Protein AF-A0A183GJ80-F1 (afdb_monomer)

Secondary structure (DSSP, 8-state):
-----HHHHHHHHHHHTTSTT--HHHHHHHHHHHHHHHHHHHHHHHHHHHHHHHHHHHHHHH---HHHHHHHHHHHHHHHHHHHHHHHHHHHHHHHHHHHHHHHHHTTSS-HHHHHHHHT--SSS---HHHHHHHHHHHHHHHHHHHHHHHHHHHHHHHHHHHHHHHHHS----HHHHHHHHHHHHHHHHHHHHHHHTTS-----

Mean predicted aligned error: 13.3 Å

Radius of gyration: 34.95 Å; Cα contacts (8 Å, |Δi|>4): 104; chains: 1; bounding box: 87×42×111 Å

Organism: Heligmosomoides polygyrus (NCBI:txid6339)

Foldseek 3Di:
DDDDPPVVVVVVVVVCLVPPPDDPVVLLVVLVVLVVVLVVLLVLLVVLVVLLVVLVVCCVPPVDFLVVLLVSLVVSLVSLVVSLVSLVVSLVSNVVSLVSVVVCCVVVNDPPVVSVCVQCDDDPPRDRNVVSSVSSVVSSVVSVVSNVVSVVSNVVSVVSVVVVVVVVVPPPPPVVVVVVVVVVVVVVVVVVVVVVVVPPDPDDD

Structure (mmCIF, N/CA/C/O backbone):
data_AF-A0A183GJ80-F1
#
_entry.id   AF-A0A183GJ80-F1
#
loop_
_atom_site.group_PDB
_atom_site.id
_atom_site.type_symbol
_atom_site.label_atom_id
_atom_site.label_alt_id
_atom_site.label_comp_id
_atom_site.label_asym_id
_atom_site.label_entity_id
_atom_site.label_seq_id
_atom_site.pdbx_PDB_ins_code
_atom_site.Cartn_x
_atom_site.Cartn_y
_atom_site.Cartn_z
_atom_site.occupancy
_atom_site.B_iso_or_equiv
_atom_site.auth_seq_id
_atom_site.auth_comp_id
_atom_site.auth_asym_id
_atom_site.auth_atom_id
_atom_site.pdbx_PDB_model_num
ATOM 1 N N . MET A 1 1 ? -0.979 -31.853 8.695 1.00 37.75 1 MET A N 1
ATOM 2 C CA . MET A 1 1 ? -1.780 -30.798 9.351 1.00 37.75 1 MET A CA 1
ATOM 3 C C . MET A 1 1 ? -2.038 -29.724 8.309 1.00 37.75 1 MET A C 1
ATOM 5 O O . MET A 1 1 ? -1.076 -29.131 7.843 1.00 37.75 1 MET A O 1
ATOM 9 N N . ALA A 1 2 ? -3.279 -29.565 7.848 1.00 46.19 2 ALA A N 1
ATOM 10 C CA . ALA A 1 2 ? -3.615 -28.548 6.853 1.00 46.19 2 ALA A CA 1
ATOM 11 C C . ALA A 1 2 ? -3.530 -27.164 7.512 1.00 46.19 2 ALA A C 1
ATOM 13 O O . ALA A 1 2 ? -4.156 -26.949 8.549 1.00 46.19 2 ALA A O 1
ATOM 14 N N . GLN A 1 3 ? -2.727 -26.258 6.947 1.00 50.88 3 GLN A N 1
ATOM 15 C CA . GLN A 1 3 ? -2.740 -24.845 7.323 1.00 50.88 3 GLN A CA 1
ATOM 16 C C . GLN A 1 3 ? -4.174 -24.345 7.171 1.00 50.88 3 GLN A C 1
ATOM 18 O O . GLN A 1 3 ? -4.726 -24.359 6.070 1.00 50.88 3 GLN A O 1
ATOM 23 N N . VAL A 1 4 ? -4.800 -23.962 8.282 1.00 58.12 4 VAL A N 1
ATOM 24 C CA . VAL A 1 4 ? -6.113 -23.330 8.226 1.00 58.12 4 VAL A CA 1
ATOM 25 C C . VAL A 1 4 ? -5.953 -22.054 7.407 1.00 58.12 4 VAL A C 1
ATOM 27 O O . VAL A 1 4 ? -5.036 -21.271 7.651 1.00 58.12 4 VAL A O 1
ATOM 30 N N . ASN A 1 5 ? -6.794 -21.889 6.387 1.00 79.88 5 ASN A N 1
ATOM 31 C CA . ASN A 1 5 ? -6.703 -20.763 5.472 1.00 79.88 5 ASN A CA 1
ATOM 32 C C . ASN A 1 5 ? -6.916 -19.458 6.257 1.00 79.88 5 ASN A C 1
ATOM 34 O O . ASN A 1 5 ? -8.025 -19.178 6.715 1.00 79.88 5 ASN A O 1
ATOM 38 N N . GLN A 1 6 ? -5.851 -18.671 6.412 1.00 76.44 6 GLN A N 1
ATOM 39 C CA . GLN A 1 6 ? -5.856 -17.422 7.173 1.00 76.44 6 GLN A CA 1
ATOM 40 C C . GLN A 1 6 ? -6.919 -16.442 6.653 1.00 76.44 6 GLN A C 1
ATOM 42 O O . GLN A 1 6 ? -7.579 -15.784 7.449 1.00 76.44 6 GLN A O 1
ATOM 47 N N . TYR A 1 7 ? -7.171 -16.418 5.339 1.00 77.25 7 TYR A N 1
ATOM 48 C CA . TYR A 1 7 ? -8.229 -15.597 4.741 1.00 77.25 7 TYR A CA 1
ATOM 49 C C . TYR A 1 7 ? -9.632 -16.054 5.144 1.00 77.25 7 TYR A C 1
ATOM 51 O O . TYR A 1 7 ? -10.530 -15.236 5.313 1.00 77.25 7 TYR A O 1
ATOM 59 N N . GLN A 1 8 ? -9.832 -17.362 5.316 1.00 82.06 8 GLN A N 1
ATOM 60 C CA . GLN A 1 8 ? -11.117 -17.912 5.734 1.00 82.06 8 GLN A CA 1
ATOM 61 C C . GLN A 1 8 ? -11.410 -17.582 7.200 1.00 82.06 8 GLN A C 1
ATOM 63 O O . GLN A 1 8 ? -12.533 -17.201 7.521 1.00 82.06 8 GLN A O 1
ATOM 68 N N . GLN A 1 9 ? -10.405 -17.693 8.074 1.00 81.19 9 GLN A N 1
ATOM 69 C CA . GLN A 1 9 ? -10.525 -17.273 9.473 1.00 81.19 9 GLN A CA 1
ATOM 70 C C . GLN A 1 9 ? -10.799 -15.774 9.577 1.00 81.19 9 GLN A C 1
ATOM 72 O O . GLN A 1 9 ? -11.687 -15.359 10.318 1.00 81.19 9 GLN A O 1
ATOM 77 N N . ASP A 1 10 ? -10.077 -14.977 8.790 1.00 77.44 10 ASP A N 1
ATOM 78 C CA . ASP A 1 10 ? -10.239 -13.530 8.779 1.00 77.44 10 ASP A CA 1
ATOM 79 C C . ASP A 1 10 ? -11.636 -13.109 8.308 1.00 77.44 10 ASP A C 1
ATOM 81 O O . ASP A 1 10 ? -12.317 -12.316 8.957 1.00 77.44 10 ASP A O 1
ATOM 85 N N . PHE A 1 11 ? -12.120 -13.718 7.224 1.00 81.38 11 PHE A N 1
ATOM 86 C CA . PHE A 1 11 ? -13.470 -13.484 6.725 1.00 81.38 11 PHE A CA 1
ATOM 87 C C . PHE A 1 11 ? -14.542 -13.882 7.745 1.00 81.38 11 PHE A C 1
ATOM 89 O O . PHE A 1 11 ? -15.497 -13.137 7.953 1.00 81.38 11 PHE A O 1
ATOM 96 N N . GLN A 1 12 ? -14.387 -15.034 8.404 1.00 81.56 12 GLN A N 1
ATOM 97 C CA . GLN A 1 12 ? -15.312 -15.471 9.452 1.00 81.56 12 GLN A CA 1
ATOM 98 C C . GLN A 1 12 ? -15.342 -14.479 10.616 1.00 81.56 12 GLN A C 1
ATOM 100 O O . GLN A 1 12 ? -16.425 -14.114 11.068 1.00 81.56 12 GLN A O 1
ATOM 105 N N . PHE A 1 13 ? -14.181 -13.989 11.054 1.00 79.31 13 PHE A N 1
ATOM 106 C CA . PHE A 1 13 ? -14.111 -12.971 12.095 1.00 79.31 13 PHE A CA 1
ATOM 107 C C . PHE A 1 13 ? -14.839 -11.687 11.676 1.00 79.31 13 PHE A C 1
ATOM 109 O O . PHE A 1 13 ? -15.741 -11.236 12.386 1.00 79.31 13 PHE A O 1
ATOM 116 N N . LEU A 1 14 ? -14.537 -11.150 10.488 1.00 78.44 14 LEU A N 1
ATOM 117 C CA . LEU A 1 14 ? -15.206 -9.962 9.947 1.00 78.44 14 LEU A CA 1
ATOM 118 C C . LEU A 1 14 ? -16.725 -10.152 9.838 1.00 78.44 14 LEU A C 1
ATOM 120 O O . LEU A 1 14 ? -17.492 -9.260 10.201 1.00 78.44 14 LEU A O 1
ATOM 124 N N . ALA A 1 15 ? -17.174 -11.330 9.401 1.00 79.94 15 ALA A N 1
ATOM 125 C CA . ALA A 1 15 ? -18.589 -11.663 9.307 1.00 79.94 15 ALA 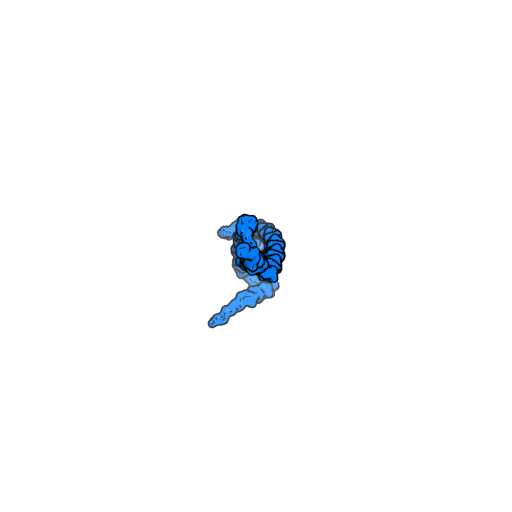A CA 1
ATOM 126 C C . ALA A 1 15 ? -19.270 -11.688 10.680 1.00 79.94 15 ALA A C 1
ATOM 128 O O . ALA A 1 15 ? -20.445 -11.351 10.771 1.00 79.94 15 ALA A O 1
ATOM 129 N N . THR A 1 16 ? -18.557 -12.019 11.759 1.00 79.88 16 THR A N 1
ATOM 130 C CA . THR A 1 16 ? -19.109 -12.009 13.125 1.00 79.88 16 THR A CA 1
ATOM 131 C C . THR A 1 16 ? -19.133 -10.629 13.784 1.00 79.88 16 THR A C 1
ATOM 133 O O . THR A 1 16 ? -19.732 -10.495 14.847 1.00 79.88 16 THR A O 1
ATOM 136 N N . LEU A 1 17 ? -18.584 -9.579 13.151 1.00 72.94 17 LEU A N 1
ATOM 137 C CA . LEU A 1 17 ? -18.507 -8.224 13.727 1.00 72.94 17 LEU A CA 1
ATOM 138 C C . LEU A 1 17 ? -19.862 -7.533 13.973 1.00 72.94 17 LEU A C 1
ATOM 140 O O . LEU A 1 17 ? -19.917 -6.510 14.655 1.00 72.94 17 LEU A O 1
ATOM 144 N N . HIS A 1 18 ? -20.961 -8.078 13.454 1.00 68.75 18 HIS A N 1
ATOM 145 C CA . HIS A 1 18 ? -22.315 -7.599 13.749 1.00 68.75 18 HIS A CA 1
ATOM 146 C C . HIS A 1 18 ? -22.974 -8.344 14.925 1.00 68.75 18 HIS A C 1
ATOM 148 O O . HIS A 1 18 ? -24.021 -7.919 15.418 1.00 68.75 18 HIS A O 1
ATOM 154 N N . ALA A 1 19 ? -22.398 -9.464 15.370 1.00 68.69 19 ALA A N 1
ATOM 155 C CA . ALA A 1 19 ? -22.987 -10.308 16.397 1.00 68.69 19 ALA A CA 1
ATOM 156 C C . ALA A 1 19 ? -22.830 -9.688 17.795 1.00 68.69 19 ALA A C 1
ATOM 158 O O . ALA A 1 19 ? -21.838 -9.038 18.126 1.00 68.69 19 ALA A O 1
ATOM 159 N N . TYR A 1 20 ? -23.803 -9.939 18.674 1.00 62.22 20 TYR A N 1
ATOM 160 C CA . TYR A 1 20 ?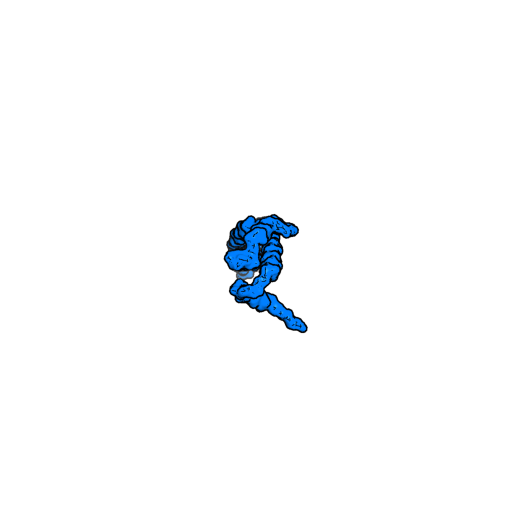 -23.768 -9.468 20.065 1.00 62.22 20 TYR A CA 1
ATOM 161 C C . TYR A 1 20 ? -22.626 -10.089 20.903 1.00 62.22 20 TYR A C 1
ATOM 163 O O . TYR A 1 20 ? -22.386 -9.633 22.017 1.00 62.22 20 TYR A O 1
ATOM 171 N N . SER A 1 21 ? -21.924 -11.097 20.373 1.00 67.12 21 SER A N 1
ATOM 172 C CA . SER A 1 21 ? -20.940 -11.937 21.066 1.00 67.12 21 SER A CA 1
ATOM 173 C C . SER A 1 21 ? -19.474 -11.513 20.914 1.00 67.12 21 SER A C 1
ATOM 175 O O . SER A 1 21 ? -18.603 -12.226 21.401 1.00 67.12 21 SER A O 1
ATOM 177 N N . ILE A 1 22 ? -19.169 -10.410 20.223 1.00 74.44 22 ILE A N 1
ATOM 178 C CA . ILE A 1 22 ? -17.771 -10.002 19.993 1.00 74.44 22 ILE A CA 1
ATOM 179 C C . ILE A 1 22 ? -17.123 -9.590 21.311 1.00 74.44 22 ILE A C 1
ATOM 181 O O . ILE A 1 22 ? -17.643 -8.733 22.029 1.00 74.44 22 ILE A O 1
ATOM 185 N N . SER A 1 23 ? -15.960 -10.170 21.590 1.00 81.75 23 SER A N 1
ATOM 186 C CA . SER A 1 23 ? -15.132 -9.804 22.732 1.00 81.75 23 SER A CA 1
ATOM 187 C C . SER A 1 23 ? -14.380 -8.497 22.468 1.00 81.75 23 SER A C 1
ATOM 189 O O . SER A 1 23 ? -13.700 -8.356 21.449 1.00 81.75 23 SER A O 1
ATOM 191 N N . GLU A 1 24 ? -14.450 -7.557 23.417 1.00 82.38 24 GLU A N 1
ATOM 192 C CA . GLU A 1 24 ? -13.634 -6.333 23.423 1.00 82.38 24 GLU A CA 1
ATOM 193 C C . GLU A 1 24 ? -12.147 -6.666 23.253 1.00 82.38 24 GLU A C 1
ATOM 195 O O . GLU A 1 24 ? -11.476 -6.082 22.407 1.00 82.38 24 GLU A O 1
ATOM 200 N N . LEU A 1 25 ? -11.654 -7.665 23.991 1.00 82.69 25 LEU A N 1
ATOM 201 C CA . LEU A 1 25 ? -10.249 -8.069 23.982 1.00 82.69 25 LEU A CA 1
ATOM 202 C C . LEU A 1 25 ? -9.795 -8.578 22.604 1.00 82.69 25 LEU A C 1
ATOM 204 O O . LEU A 1 25 ? -8.687 -8.278 22.160 1.00 82.69 25 LEU A O 1
ATOM 208 N N . GLU A 1 26 ? -10.640 -9.354 21.922 1.00 83.19 26 GLU A N 1
ATOM 209 C CA . GLU A 1 26 ? -10.323 -9.891 20.593 1.00 83.19 26 GLU A CA 1
ATOM 210 C C . GLU A 1 26 ? -10.278 -8.777 19.550 1.00 83.19 26 GLU A C 1
ATOM 212 O O . GLU A 1 26 ? -9.327 -8.700 18.774 1.00 83.19 26 GLU A O 1
ATOM 217 N N . LEU A 1 27 ? -11.248 -7.859 19.593 1.00 84.38 27 LEU A N 1
ATOM 218 C CA . LEU A 1 27 ? -11.252 -6.675 18.738 1.00 84.38 27 LEU A CA 1
ATOM 219 C C . LEU A 1 27 ? -10.037 -5.776 19.012 1.00 84.38 27 LEU A C 1
ATOM 221 O O . LEU A 1 27 ? -9.451 -5.210 18.087 1.00 84.38 27 LEU A O 1
ATOM 225 N N . GLU A 1 28 ? -9.636 -5.631 20.276 1.00 84.62 28 GLU A N 1
ATOM 226 C CA . GLU A 1 28 ? -8.458 -4.851 20.650 1.00 84.62 28 GLU A CA 1
ATOM 227 C C . GLU A 1 28 ? -7.162 -5.436 20.104 1.00 84.62 28 GLU A C 1
ATOM 229 O O . GLU A 1 28 ? -6.355 -4.705 19.514 1.00 84.62 28 GLU A O 1
ATOM 234 N N . ARG A 1 29 ? -6.990 -6.750 20.252 1.00 85.31 29 ARG A N 1
ATOM 235 C CA . ARG A 1 29 ? -5.848 -7.490 19.719 1.00 85.31 29 ARG A CA 1
ATOM 236 C C . ARG A 1 29 ? -5.748 -7.350 18.202 1.00 85.31 29 ARG A C 1
ATOM 238 O O . ARG A 1 29 ? -4.687 -6.990 17.699 1.00 85.31 29 ARG A O 1
ATOM 245 N N . ASP A 1 30 ? -6.843 -7.569 17.482 1.00 85.81 30 ASP A N 1
ATOM 246 C CA . ASP A 1 30 ? -6.854 -7.546 16.016 1.00 85.81 30 ASP A CA 1
ATOM 247 C C . ASP A 1 30 ? -6.585 -6.153 15.446 1.00 85.81 30 ASP A C 1
ATOM 249 O O . ASP A 1 30 ? -5.813 -5.986 14.501 1.00 85.81 30 ASP A O 1
ATOM 253 N N . MET A 1 31 ? -7.160 -5.121 16.055 1.00 86.56 31 MET A N 1
ATOM 254 C CA . MET A 1 31 ? -6.827 -3.735 15.727 1.00 86.56 31 MET A CA 1
ATOM 255 C C . MET A 1 31 ? -5.358 -3.406 16.004 1.00 86.56 31 MET A C 1
ATOM 257 O O . MET A 1 31 ? -4.753 -2.684 15.220 1.00 86.56 31 MET A O 1
ATOM 261 N N . THR A 1 32 ? -4.778 -3.914 17.096 1.00 85.38 32 THR A N 1
ATOM 262 C CA . THR A 1 32 ? -3.357 -3.691 17.419 1.00 85.38 32 THR A CA 1
ATOM 263 C C . THR A 1 32 ? -2.463 -4.361 16.381 1.00 85.38 32 THR A C 1
ATOM 265 O O . THR A 1 32 ? -1.570 -3.721 15.838 1.00 85.38 32 THR A O 1
ATOM 268 N N . SER A 1 33 ? -2.774 -5.605 16.011 1.00 88.19 33 SER A N 1
ATOM 269 C CA . SER A 1 33 ? -2.083 -6.309 14.929 1.00 88.19 33 SER A CA 1
ATOM 270 C C . SER A 1 33 ? -2.212 -5.573 13.588 1.00 88.19 33 SER A C 1
ATOM 272 O O . SER A 1 33 ? -1.221 -5.413 12.878 1.00 88.19 33 SER A O 1
ATOM 274 N N . THR A 1 34 ? -3.399 -5.038 13.282 1.00 89.38 34 THR A N 1
ATOM 275 C CA . THR A 1 34 ? -3.643 -4.221 12.079 1.00 89.38 34 THR A CA 1
ATOM 276 C C . THR A 1 34 ? -2.781 -2.953 12.082 1.00 89.38 34 THR A C 1
ATOM 278 O O . THR A 1 34 ? -2.217 -2.587 11.051 1.00 89.38 34 THR A O 1
ATOM 281 N N . LEU A 1 35 ? -2.641 -2.285 13.233 1.00 87.44 35 LEU A N 1
ATOM 282 C CA . LEU A 1 35 ? -1.787 -1.103 13.390 1.00 87.44 35 LEU A CA 1
ATOM 283 C C . LEU A 1 35 ? -0.306 -1.433 13.186 1.00 87.44 35 LEU A C 1
ATOM 285 O O . LEU A 1 35 ? 0.381 -0.735 12.445 1.00 87.44 35 LEU A O 1
ATOM 289 N N . GLU A 1 36 ? 0.188 -2.502 13.806 1.00 87.44 36 GLU A N 1
ATOM 290 C CA . GLU A 1 36 ? 1.574 -2.950 13.641 1.00 87.44 36 GLU A CA 1
ATOM 291 C C . GLU A 1 36 ? 1.880 -3.301 12.183 1.00 87.44 36 GLU A C 1
ATOM 293 O O . GLU A 1 36 ? 2.911 -2.905 11.640 1.00 87.44 36 GLU A O 1
ATOM 298 N N . GLU A 1 37 ? 0.964 -4.004 11.516 1.00 91.62 37 GLU A N 1
ATOM 299 C CA . GLU A 1 37 ? 1.112 -4.334 10.104 1.00 91.62 37 GLU A CA 1
ATOM 300 C C . GLU A 1 37 ? 1.077 -3.087 9.216 1.00 91.62 37 GLU A C 1
ATOM 302 O O . GLU A 1 37 ? 1.885 -2.967 8.295 1.00 91.62 37 GLU A O 1
ATOM 307 N N . THR A 1 38 ? 0.223 -2.116 9.543 1.00 91.44 38 THR A N 1
ATOM 308 C CA . THR A 1 38 ? 0.181 -0.815 8.863 1.00 91.44 38 THR A CA 1
ATOM 309 C C . THR A 1 38 ? 1.525 -0.101 8.955 1.00 91.44 38 THR A C 1
ATOM 311 O O . THR A 1 38 ? 2.035 0.370 7.941 1.00 91.44 38 THR A O 1
ATOM 314 N N . LEU A 1 39 ? 2.129 -0.049 10.147 1.00 89.38 39 LEU A N 1
ATOM 315 C CA . LEU A 1 39 ? 3.439 0.576 10.347 1.00 89.38 39 LEU A CA 1
ATOM 316 C C . LEU A 1 39 ? 4.528 -0.121 9.520 1.00 89.38 39 LEU A C 1
ATOM 318 O O . LEU A 1 39 ? 5.327 0.559 8.880 1.00 89.38 39 LEU A O 1
ATOM 322 N N . ARG A 1 40 ? 4.509 -1.460 9.437 1.00 92.12 40 ARG A N 1
ATOM 323 C CA . ARG A 1 40 ? 5.438 -2.209 8.572 1.00 92.12 40 ARG A CA 1
ATOM 324 C C . ARG A 1 40 ? 5.288 -1.830 7.100 1.00 92.12 40 ARG A C 1
ATOM 326 O O . ARG A 1 40 ? 6.287 -1.560 6.441 1.00 92.12 40 ARG A O 1
ATOM 333 N N . TYR A 1 41 ? 4.062 -1.775 6.579 1.00 94.62 41 TYR A N 1
ATOM 334 C CA . TYR A 1 41 ? 3.837 -1.385 5.183 1.00 94.62 41 TYR A CA 1
ATOM 335 C C . TYR A 1 41 ? 4.135 0.095 4.918 1.00 94.62 41 TYR A C 1
ATOM 337 O O . TYR A 1 41 ? 4.562 0.444 3.818 1.00 94.62 41 TYR A O 1
ATOM 345 N N . MET A 1 42 ? 3.982 0.967 5.918 1.00 92.75 42 MET A N 1
ATOM 346 C CA . MET A 1 42 ? 4.458 2.345 5.821 1.00 92.75 42 MET A CA 1
ATOM 347 C C . MET A 1 42 ? 5.979 2.405 5.667 1.00 92.75 42 MET A C 1
ATOM 349 O O . MET A 1 42 ? 6.466 3.192 4.860 1.00 92.75 42 MET A O 1
ATOM 353 N N . ASP A 1 43 ? 6.728 1.589 6.408 1.00 92.75 43 ASP A N 1
ATOM 354 C CA . ASP A 1 43 ? 8.187 1.544 6.284 1.00 92.75 43 ASP A CA 1
ATOM 355 C C . ASP A 1 43 ? 8.628 0.952 4.941 1.00 92.75 43 ASP A C 1
ATOM 357 O O . ASP A 1 43 ? 9.477 1.547 4.282 1.00 92.75 43 ASP A O 1
ATOM 361 N N . ILE A 1 44 ? 7.974 -0.117 4.465 1.00 94.50 44 ILE A N 1
ATOM 362 C CA . ILE A 1 44 ? 8.183 -0.648 3.104 1.00 94.50 44 ILE A CA 1
ATOM 363 C C . ILE A 1 44 ? 7.965 0.452 2.061 1.00 94.50 44 ILE A C 1
ATOM 365 O O . ILE A 1 44 ? 8.776 0.620 1.155 1.00 94.50 44 ILE A O 1
ATOM 369 N N . SER A 1 45 ? 6.897 1.238 2.203 1.00 94.00 45 SER A N 1
ATOM 370 C CA . SER A 1 45 ? 6.599 2.322 1.271 1.00 94.00 45 SER A CA 1
ATOM 371 C C . SER A 1 45 ? 7.659 3.430 1.279 1.00 94.00 45 SER A C 1
ATOM 373 O O . SER A 1 45 ? 7.968 3.971 0.221 1.00 94.00 45 SER A O 1
ATOM 375 N N . LYS A 1 46 ? 8.250 3.757 2.437 1.00 92.88 46 LYS A N 1
ATOM 376 C CA . LYS A 1 46 ? 9.374 4.709 2.514 1.00 92.88 46 LYS A CA 1
ATOM 377 C C . LYS A 1 46 ? 10.633 4.151 1.857 1.00 92.88 46 LYS A C 1
ATOM 379 O O . LYS A 1 46 ? 11.316 4.887 1.157 1.00 92.88 46 LYS A O 1
ATOM 384 N N . THR A 1 47 ? 10.947 2.875 2.080 1.00 94.50 47 THR A N 1
ATOM 385 C CA . THR A 1 47 ? 12.088 2.221 1.423 1.00 94.50 47 THR A CA 1
ATOM 386 C C . THR A 1 47 ? 11.904 2.206 -0.089 1.00 94.50 47 THR A C 1
ATOM 388 O O . THR A 1 47 ? 12.826 2.561 -0.809 1.00 94.50 47 THR A O 1
ATOM 391 N N . LEU A 1 48 ? 10.698 1.903 -0.566 1.00 94.06 48 LEU A N 1
ATOM 392 C CA . LEU A 1 48 ? 10.374 1.935 -1.988 1.00 94.06 48 LEU A CA 1
ATOM 393 C C . LEU A 1 48 ? 10.569 3.329 -2.608 1.00 94.06 48 LEU A C 1
ATOM 395 O O . LEU A 1 48 ? 11.037 3.426 -3.734 1.00 94.06 48 LEU A O 1
ATOM 399 N N . ASP A 1 49 ? 10.224 4.399 -1.889 1.00 91.88 49 ASP A N 1
ATOM 400 C CA . ASP A 1 49 ? 10.441 5.787 -2.332 1.00 91.88 49 ASP A CA 1
ATOM 401 C C . ASP A 1 49 ? 11.938 6.096 -2.527 1.00 91.88 49 ASP A C 1
ATOM 403 O O . ASP A 1 49 ? 12.343 6.715 -3.513 1.00 91.88 49 ASP A O 1
ATOM 407 N N . LEU A 1 50 ? 12.776 5.604 -1.608 1.00 92.12 50 LEU A N 1
ATOM 408 C CA . LEU A 1 50 ? 14.234 5.719 -1.697 1.00 92.12 50 LEU A CA 1
ATOM 409 C C . LEU A 1 50 ? 14.797 4.891 -2.855 1.00 92.12 50 LEU A C 1
ATOM 411 O O . LEU A 1 50 ? 15.605 5.407 -3.627 1.00 92.12 50 LEU A O 1
ATOM 415 N N . ASP A 1 51 ? 14.351 3.641 -2.991 1.00 91.50 51 ASP A N 1
ATOM 416 C CA . ASP A 1 51 ? 14.765 2.743 -4.071 1.00 91.50 51 ASP A CA 1
ATOM 417 C C . ASP A 1 51 ? 14.378 3.324 -5.437 1.00 91.50 51 ASP A C 1
ATOM 419 O O . ASP A 1 51 ? 15.195 3.324 -6.354 1.00 91.50 51 ASP A O 1
ATOM 423 N N . TRP A 1 52 ? 13.170 3.886 -5.556 1.00 92.75 52 TRP A N 1
ATOM 424 C CA . TRP A 1 52 ? 12.703 4.554 -6.770 1.00 92.75 52 TRP A CA 1
ATOM 425 C C . TRP A 1 52 ? 13.547 5.778 -7.116 1.00 92.75 52 TRP A C 1
ATOM 427 O O . TRP A 1 52 ? 14.010 5.917 -8.244 1.00 92.75 52 TRP A O 1
ATOM 437 N N . THR A 1 53 ? 13.812 6.641 -6.134 1.00 88.62 53 THR A N 1
ATOM 438 C CA . THR A 1 53 ? 14.648 7.830 -6.342 1.00 88.62 53 THR A CA 1
ATOM 439 C C . THR A 1 53 ? 16.059 7.442 -6.788 1.00 88.62 53 THR A C 1
ATOM 441 O O . THR A 1 53 ? 16.634 8.068 -7.679 1.00 88.62 53 THR A O 1
ATOM 444 N N . HIS A 1 54 ? 16.626 6.398 -6.181 1.00 87.06 54 HIS A N 1
ATOM 445 C CA . HIS A 1 54 ? 17.933 5.880 -6.561 1.00 87.06 54 HIS A CA 1
ATOM 446 C C . HIS A 1 54 ? 17.927 5.292 -7.979 1.00 87.06 54 HIS A C 1
ATOM 448 O O . HIS A 1 54 ? 18.852 5.552 -8.748 1.00 87.06 54 HIS A O 1
ATOM 454 N N . ASP A 1 55 ? 16.895 4.527 -8.339 1.00 83.81 55 ASP A N 1
ATOM 455 C CA . ASP A 1 55 ? 16.732 3.960 -9.680 1.00 83.81 55 ASP A CA 1
ATOM 456 C C . ASP A 1 55 ? 16.628 5.060 -10.742 1.00 83.81 55 ASP A C 1
ATOM 458 O O . ASP A 1 55 ? 17.368 5.043 -11.724 1.00 83.81 55 ASP A O 1
ATOM 462 N N . LEU A 1 56 ? 15.817 6.092 -10.499 1.00 82.44 56 LEU A N 1
ATOM 463 C CA . LEU A 1 56 ? 15.682 7.237 -11.400 1.00 82.44 56 LEU A CA 1
ATOM 464 C C . LEU A 1 56 ? 17.019 7.974 -11.603 1.00 82.44 56 LEU A C 1
ATOM 466 O O . LEU A 1 56 ? 17.387 8.332 -12.723 1.00 82.44 56 LEU A O 1
ATOM 470 N N . LEU A 1 57 ? 17.794 8.169 -10.531 1.00 77.50 57 LEU A N 1
ATOM 471 C CA . LEU A 1 57 ? 19.127 8.773 -10.616 1.00 77.50 57 LEU A CA 1
ATOM 472 C C . LEU A 1 57 ? 20.112 7.886 -11.395 1.00 77.50 57 LEU A C 1
ATOM 474 O O . LEU A 1 57 ? 20.841 8.380 -12.258 1.00 77.50 57 LEU A O 1
ATOM 478 N N . SER A 1 58 ? 20.129 6.581 -11.113 1.00 75.06 58 SER A N 1
ATOM 479 C CA . SER A 1 58 ? 21.030 5.623 -11.759 1.00 75.06 58 SER A CA 1
ATOM 480 C C . SER A 1 58 ? 20.721 5.459 -13.246 1.00 75.06 58 SER A C 1
ATOM 482 O O . SER A 1 58 ? 21.635 5.476 -14.067 1.00 75.06 58 SER A O 1
ATOM 484 N N . THR A 1 59 ? 19.446 5.331 -13.608 1.00 74.00 59 THR A N 1
ATOM 485 C CA . THR A 1 59 ? 18.985 5.173 -14.998 1.00 74.00 59 THR A CA 1
ATOM 486 C C . THR A 1 59 ? 19.336 6.403 -15.835 1.00 74.00 59 THR A C 1
ATOM 488 O O . THR A 1 59 ? 19.885 6.262 -16.929 1.00 74.00 59 THR A O 1
ATOM 491 N N . THR A 1 60 ? 19.142 7.602 -15.274 1.00 67.44 60 THR A N 1
ATOM 492 C CA . THR A 1 60 ? 19.510 8.877 -15.910 1.00 67.44 60 THR A CA 1
ATOM 493 C C . THR A 1 60 ? 21.020 8.998 -16.156 1.00 67.44 60 THR A C 1
ATOM 495 O O . THR A 1 60 ? 21.435 9.602 -17.144 1.00 67.44 60 THR A O 1
ATOM 498 N N . CYS A 1 61 ? 21.860 8.426 -15.285 1.00 61.47 61 CYS A N 1
ATOM 499 C CA . CYS A 1 61 ? 23.318 8.567 -15.375 1.00 61.47 61 CYS A CA 1
ATOM 500 C C . CYS A 1 61 ? 24.020 7.433 -16.141 1.00 61.47 61 CYS A C 1
ATOM 502 O O . CYS A 1 61 ? 25.083 7.666 -16.715 1.00 61.47 61 CYS A O 1
ATOM 504 N N . ALA A 1 62 ? 23.475 6.213 -16.127 1.00 67.38 62 ALA A N 1
ATOM 505 C CA . ALA A 1 62 ? 24.173 5.014 -16.601 1.00 67.38 62 ALA A CA 1
ATOM 506 C C . ALA A 1 62 ? 23.756 4.539 -18.003 1.00 67.38 62 ALA A C 1
ATOM 508 O O . ALA A 1 62 ? 24.462 3.714 -18.576 1.00 67.38 62 ALA A O 1
ATOM 509 N N . GLY A 1 63 ? 22.654 5.052 -18.568 1.00 67.75 63 GLY A N 1
ATOM 510 C CA . GLY A 1 63 ? 22.201 4.678 -19.914 1.00 67.75 63 GLY A CA 1
ATOM 511 C C . GLY A 1 63 ? 21.879 3.186 -20.037 1.00 67.75 63 GLY A C 1
ATOM 512 O O . GLY A 1 63 ? 22.508 2.484 -20.826 1.00 67.75 63 GLY A O 1
ATOM 513 N N . LEU A 1 64 ? 20.929 2.703 -19.229 1.00 77.06 64 LEU A N 1
ATOM 514 C CA . LEU A 1 64 ? 20.498 1.300 -19.242 1.00 77.06 64 LEU A CA 1
ATOM 515 C C . LEU A 1 64 ? 19.857 0.902 -20.579 1.00 77.06 64 LEU A C 1
ATOM 517 O O . LEU A 1 64 ? 19.239 1.730 -21.252 1.00 77.06 64 LEU A O 1
ATOM 521 N N . SER A 1 65 ? 19.955 -0.385 -20.925 1.00 83.06 65 SER A N 1
ATOM 522 C CA . SER A 1 65 ? 19.184 -0.943 -22.043 1.00 83.06 65 SER A CA 1
ATOM 523 C C . SER A 1 65 ? 17.685 -0.941 -21.736 1.00 83.06 65 SER A C 1
ATOM 525 O O . SER A 1 65 ? 17.268 -0.990 -20.572 1.00 83.06 65 SER A O 1
ATOM 527 N N . GLY A 1 66 ? 16.853 -0.940 -22.779 1.00 83.19 66 GLY A N 1
ATOM 528 C CA . GLY A 1 66 ? 15.398 -0.941 -22.615 1.00 83.19 66 GLY A CA 1
ATOM 529 C C . GLY A 1 66 ? 14.893 -2.142 -21.803 1.00 83.19 66 GLY A C 1
ATOM 530 O O . GLY A 1 66 ? 13.981 -2.006 -20.990 1.00 83.19 66 GLY A O 1
ATOM 531 N N . GLY A 1 67 ? 15.517 -3.313 -21.967 1.00 83.75 67 GLY A N 1
ATOM 532 C CA . GLY A 1 67 ? 15.175 -4.522 -21.210 1.00 83.75 67 GLY A CA 1
ATOM 533 C C . GLY A 1 67 ? 15.487 -4.429 -19.712 1.00 83.75 67 GLY A C 1
ATOM 534 O O . GLY A 1 67 ? 14.681 -4.866 -18.890 1.00 83.75 67 GLY A O 1
ATOM 535 N N . GLU A 1 68 ? 16.631 -3.845 -19.348 1.00 84.88 68 GLU A N 1
ATOM 536 C CA . GLU A 1 68 ? 17.022 -3.644 -17.945 1.00 84.88 68 GLU A CA 1
ATOM 537 C C . GLU A 1 68 ? 16.111 -2.631 -17.254 1.00 84.88 68 GLU A C 1
ATOM 539 O O . GLU A 1 68 ? 15.629 -2.902 -16.151 1.00 84.88 68 GLU A O 1
ATOM 544 N N . LEU A 1 69 ? 15.814 -1.516 -17.933 1.00 86.88 69 LEU A N 1
ATOM 545 C CA . LEU A 1 69 ? 14.865 -0.515 -17.451 1.00 86.88 69 LEU A CA 1
ATOM 546 C C . LEU A 1 69 ? 13.489 -1.154 -17.214 1.00 86.88 69 LEU A C 1
ATOM 548 O O . LEU A 1 69 ? 12.945 -1.059 -16.117 1.00 86.88 69 LEU A O 1
ATOM 552 N N . ALA A 1 70 ? 12.966 -1.908 -18.188 1.00 89.62 70 ALA A N 1
ATOM 553 C CA . ALA A 1 70 ? 11.671 -2.575 -18.055 1.00 89.62 70 ALA A CA 1
ATOM 554 C C . ALA A 1 70 ? 11.624 -3.538 -16.857 1.00 89.62 70 ALA A C 1
ATOM 556 O O . ALA A 1 70 ? 10.633 -3.561 -16.121 1.00 89.62 70 ALA A O 1
ATOM 557 N N . LEU A 1 71 ? 12.681 -4.328 -16.635 1.00 90.06 71 LEU A N 1
ATOM 558 C CA . LEU A 1 71 ? 12.742 -5.289 -15.532 1.00 90.06 71 LEU A CA 1
ATOM 559 C C . LEU A 1 71 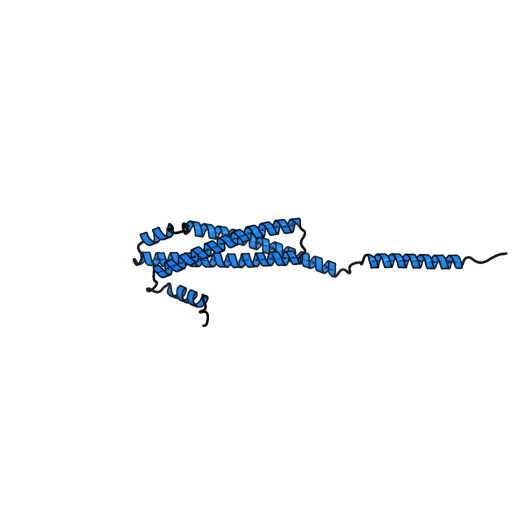? 12.743 -4.595 -14.162 1.00 90.06 71 LEU A C 1
ATOM 561 O O . LEU A 1 71 ? 11.983 -4.990 -13.271 1.00 90.06 71 LEU A O 1
ATOM 565 N N . LEU A 1 72 ? 13.589 -3.575 -13.993 1.00 88.88 72 LEU A N 1
ATOM 566 C CA . LEU A 1 72 ? 13.715 -2.830 -12.740 1.00 88.88 72 LEU A CA 1
ATOM 567 C C . LEU A 1 72 ? 12.425 -2.075 -12.418 1.00 88.88 72 LEU A C 1
ATOM 569 O O . LEU A 1 72 ? 11.857 -2.265 -11.337 1.00 88.88 72 LEU A O 1
ATOM 573 N N . THR A 1 73 ? 11.898 -1.324 -13.388 1.00 91.50 73 THR A N 1
ATOM 574 C CA . THR A 1 73 ? 10.649 -0.576 -13.230 1.00 91.50 73 THR A CA 1
ATOM 575 C C . THR A 1 73 ? 9.473 -1.506 -12.928 1.00 91.50 73 THR A C 1
ATOM 577 O O . THR A 1 73 ? 8.694 -1.221 -12.023 1.00 91.50 73 THR A O 1
ATOM 580 N N . THR A 1 74 ? 9.368 -2.667 -13.588 1.00 93.56 74 THR A N 1
ATOM 581 C CA . THR A 1 74 ? 8.291 -3.644 -13.315 1.00 93.56 74 THR A CA 1
ATOM 582 C C . THR A 1 74 ? 8.349 -4.183 -11.885 1.00 93.56 74 THR A C 1
ATOM 584 O O . THR A 1 74 ? 7.316 -4.327 -11.227 1.00 93.56 74 THR A O 1
ATOM 587 N N . ARG A 1 75 ? 9.548 -4.478 -11.368 1.00 92.88 75 ARG A N 1
ATOM 588 C CA . ARG A 1 75 ? 9.719 -4.967 -9.991 1.00 92.88 75 ARG A CA 1
ATOM 589 C C . ARG A 1 75 ? 9.293 -3.915 -8.964 1.00 92.88 75 ARG A C 1
ATOM 591 O O . ARG A 1 75 ? 8.621 -4.256 -7.983 1.00 92.88 75 ARG A O 1
ATOM 598 N N . LEU A 1 76 ? 9.694 -2.661 -9.172 1.00 94.00 76 LEU A N 1
ATOM 599 C CA . LEU A 1 76 ? 9.310 -1.553 -8.297 1.00 94.00 76 LEU A CA 1
ATOM 600 C C . LEU A 1 76 ? 7.804 -1.294 -8.378 1.00 94.00 76 LEU A C 1
ATOM 602 O O . LEU A 1 76 ? 7.158 -1.221 -7.334 1.00 94.00 76 LEU A O 1
ATOM 606 N N . LEU A 1 77 ? 7.233 -1.295 -9.585 1.00 95.00 77 LEU A N 1
ATOM 607 C CA . LEU A 1 77 ? 5.801 -1.125 -9.820 1.00 95.00 77 LEU A CA 1
ATOM 608 C C . LEU A 1 77 ? 4.974 -2.191 -9.095 1.00 95.00 77 LEU A C 1
ATOM 610 O O . LEU A 1 77 ? 4.061 -1.853 -8.348 1.00 95.00 77 LEU A O 1
ATOM 614 N N . LEU A 1 78 ? 5.333 -3.473 -9.225 1.00 95.50 78 LEU A N 1
ATOM 615 C CA . LEU A 1 78 ? 4.637 -4.557 -8.525 1.00 95.50 78 LEU A CA 1
ATOM 616 C C . LEU A 1 78 ? 4.664 -4.353 -7.002 1.00 95.50 78 LEU A C 1
ATOM 618 O O . LEU A 1 78 ? 3.647 -4.510 -6.324 1.00 95.50 78 LEU A O 1
ATOM 622 N N . THR A 1 79 ? 5.823 -3.975 -6.463 1.00 95.38 79 THR A N 1
ATOM 623 C CA . THR A 1 79 ? 5.989 -3.718 -5.026 1.00 95.38 79 THR A CA 1
ATOM 624 C C . THR A 1 79 ? 5.171 -2.503 -4.579 1.00 95.38 79 THR A C 1
ATOM 626 O O . THR A 1 79 ? 4.561 -2.535 -3.505 1.00 95.38 79 THR A O 1
ATOM 629 N N . ALA A 1 80 ? 5.106 -1.457 -5.408 1.00 96.38 80 ALA A N 1
ATOM 630 C CA . ALA A 1 80 ? 4.313 -0.256 -5.179 1.00 96.38 80 ALA A CA 1
ATOM 631 C C . ALA A 1 80 ? 2.816 -0.570 -5.134 1.00 96.38 80 ALA A C 1
ATOM 633 O O . ALA A 1 80 ? 2.144 -0.224 -4.159 1.00 96.38 80 ALA A O 1
ATOM 634 N N . SER A 1 81 ? 2.309 -1.284 -6.143 1.00 97.00 81 SER A N 1
ATOM 635 C CA . SER A 1 81 ? 0.902 -1.672 -6.252 1.00 97.00 81 SER A CA 1
ATOM 636 C C . SER A 1 81 ? 0.464 -2.538 -5.071 1.00 97.00 81 SER A C 1
ATOM 638 O O . SER A 1 81 ? -0.524 -2.217 -4.412 1.00 97.00 81 SER A O 1
ATOM 640 N N . VAL A 1 82 ? 1.240 -3.574 -4.726 1.00 96.62 82 VAL A N 1
ATOM 641 C CA . VAL A 1 82 ? 0.923 -4.455 -3.587 1.00 96.62 82 VAL A CA 1
ATOM 642 C C . VAL A 1 82 ? 0.938 -3.680 -2.269 1.00 96.62 82 VAL A C 1
ATOM 644 O O . VAL A 1 82 ? 0.037 -3.832 -1.443 1.00 96.62 82 VAL A O 1
ATOM 647 N N . THR A 1 83 ? 1.942 -2.825 -2.061 1.00 96.38 83 THR A N 1
ATOM 648 C CA . THR A 1 83 ? 2.042 -1.997 -0.850 1.00 96.38 83 THR A CA 1
ATOM 649 C C . THR A 1 83 ? 0.860 -1.035 -0.731 1.00 96.38 83 THR A C 1
ATOM 651 O O . THR A 1 83 ? 0.293 -0.898 0.355 1.00 96.38 83 THR A O 1
ATOM 654 N N . LYS A 1 84 ? 0.445 -0.405 -1.837 1.00 97.00 84 LYS A N 1
ATOM 655 C CA . LYS A 1 84 ? -0.725 0.481 -1.885 1.00 97.00 84 LYS A CA 1
ATOM 656 C C . LYS A 1 84 ? -2.001 -0.261 -1.493 1.00 97.00 84 LYS A C 1
ATOM 658 O O . LYS A 1 84 ? -2.703 0.190 -0.588 1.00 97.00 84 LYS A O 1
ATOM 663 N N . GLU A 1 85 ? -2.283 -1.398 -2.126 1.00 96.19 85 GLU A N 1
ATOM 664 C CA . GLU A 1 85 ? -3.474 -2.206 -1.828 1.00 96.19 85 GLU A CA 1
ATOM 665 C C . GLU A 1 85 ? -3.499 -2.657 -0.364 1.00 96.19 85 GLU A C 1
ATOM 667 O O . GLU A 1 85 ? -4.530 -2.568 0.310 1.00 96.19 85 GLU A O 1
ATOM 672 N N . LYS A 1 86 ? -2.346 -3.083 0.167 1.00 95.50 86 LYS A N 1
ATOM 673 C CA . LYS A 1 86 ? -2.217 -3.493 1.568 1.00 95.50 86 LYS A CA 1
ATOM 674 C C . LYS A 1 86 ? -2.469 -2.343 2.533 1.00 95.50 86 LYS A C 1
ATOM 676 O O . LYS A 1 86 ? -3.255 -2.511 3.463 1.00 95.50 86 LYS A O 1
ATOM 681 N N . LEU A 1 87 ? -1.883 -1.169 2.300 1.00 95.44 87 LEU A N 1
ATOM 682 C CA . LEU A 1 87 ? -2.137 0.015 3.127 1.00 95.44 87 LEU A CA 1
ATOM 683 C C . LEU A 1 87 ? -3.608 0.446 3.082 1.00 95.44 87 LEU A C 1
ATOM 685 O O . LEU A 1 87 ? -4.176 0.764 4.126 1.00 95.44 87 LEU A O 1
ATOM 689 N N . GLN A 1 88 ? -4.244 0.418 1.906 1.00 95.25 88 GLN A N 1
ATOM 690 C CA . GLN A 1 88 ? -5.671 0.726 1.768 1.00 95.25 88 GLN A CA 1
ATOM 691 C C . GLN A 1 88 ? -6.541 -0.265 2.548 1.00 95.25 88 GLN A C 1
ATOM 693 O O . GLN A 1 88 ? -7.408 0.157 3.315 1.00 95.25 88 GLN A O 1
ATOM 698 N N . SER A 1 89 ? -6.285 -1.566 2.399 1.00 93.69 89 SER A N 1
ATOM 699 C CA . SER A 1 89 ? -7.031 -2.617 3.094 1.00 93.69 89 SER A CA 1
ATOM 700 C C . SER A 1 89 ? -6.876 -2.521 4.615 1.00 93.69 89 SER A C 1
ATOM 702 O O . SER A 1 89 ? -7.873 -2.544 5.338 1.00 93.69 89 SER A O 1
ATOM 704 N N . LEU A 1 90 ? -5.650 -2.334 5.115 1.00 92.81 90 LEU A N 1
ATOM 705 C CA . LEU A 1 90 ? -5.383 -2.196 6.550 1.00 92.81 90 LEU A CA 1
ATOM 706 C C . LEU A 1 90 ? -6.030 -0.934 7.133 1.00 92.81 90 LEU A C 1
ATOM 708 O O . LEU A 1 90 ? -6.631 -0.993 8.206 1.00 92.81 90 LEU A O 1
ATOM 712 N N . MET A 1 91 ? -5.982 0.188 6.407 1.00 91.56 91 MET A N 1
ATOM 713 C CA . MET A 1 91 ? -6.663 1.424 6.799 1.00 91.56 91 MET A CA 1
ATOM 714 C C . MET A 1 91 ? -8.177 1.216 6.910 1.00 91.56 91 MET A C 1
ATOM 716 O O . MET A 1 91 ? -8.773 1.569 7.927 1.00 91.56 91 MET A O 1
ATOM 720 N N . GLN A 1 92 ? -8.797 0.603 5.898 1.00 90.75 92 GLN A N 1
ATOM 721 C CA . GLN A 1 92 ? -10.232 0.308 5.896 1.00 90.75 92 GLN A CA 1
ATOM 722 C C . GLN A 1 92 ? -10.620 -0.631 7.043 1.00 90.75 92 GLN A C 1
ATOM 724 O O . GLN A 1 92 ? -11.593 -0.366 7.751 1.00 90.75 92 GLN A O 1
ATOM 729 N N . ARG A 1 93 ? -9.833 -1.690 7.275 1.00 90.00 93 ARG A N 1
ATOM 730 C CA . ARG A 1 93 ? -10.027 -2.626 8.391 1.00 90.00 93 ARG A CA 1
ATOM 731 C C . ARG A 1 93 ? -9.954 -1.906 9.735 1.00 90.00 93 ARG A C 1
ATOM 733 O O . ARG A 1 93 ? -10.821 -2.095 10.585 1.00 90.00 93 ARG A O 1
ATOM 740 N N . PHE A 1 94 ? -8.966 -1.034 9.917 1.00 88.31 94 PHE A N 1
ATOM 741 C CA . PHE A 1 94 ? -8.831 -0.250 11.138 1.00 88.31 94 PHE A CA 1
ATOM 742 C C . PHE A 1 94 ? -10.030 0.690 11.360 1.00 88.31 94 PHE A C 1
ATOM 744 O O . PHE A 1 94 ? -10.568 0.754 12.467 1.00 88.31 94 PHE A O 1
ATOM 751 N N . THR A 1 95 ? -10.499 1.380 10.314 1.00 87.56 95 THR A N 1
ATOM 752 C CA . THR A 1 95 ? -11.691 2.244 10.386 1.00 87.56 95 THR A CA 1
ATOM 753 C C . THR A 1 95 ? -12.964 1.456 10.703 1.00 87.56 95 THR A C 1
ATOM 755 O O . THR A 1 95 ? -13.785 1.912 11.506 1.00 87.56 95 THR A O 1
ATOM 758 N N . LEU A 1 96 ? -13.124 0.264 10.120 1.00 88.50 96 LEU A N 1
ATOM 759 C CA . LEU A 1 96 ? -14.225 -0.641 10.444 1.00 88.50 96 LEU A CA 1
ATOM 760 C C . LEU A 1 96 ? -14.201 -0.990 11.933 1.00 88.50 96 LEU A C 1
ATOM 762 O O . LEU A 1 96 ? -15.208 -0.841 12.624 1.00 88.50 96 LEU A O 1
ATOM 766 N N . PHE A 1 97 ? -13.043 -1.390 12.450 1.00 87.38 97 PHE A N 1
ATOM 767 C CA . PHE A 1 97 ? -12.918 -1.753 13.851 1.00 87.38 97 PHE A CA 1
ATOM 768 C C . PHE A 1 97 ? -13.147 -0.585 14.818 1.00 87.38 97 PHE A C 1
ATOM 770 O O . PHE A 1 97 ? -13.834 -0.774 15.819 1.00 87.38 97 PHE A O 1
ATOM 777 N N . ASP A 1 98 ? -12.657 0.627 14.526 1.00 85.75 98 ASP A N 1
ATOM 778 C CA . ASP A 1 98 ? -12.960 1.811 15.353 1.00 85.75 98 ASP A CA 1
ATOM 779 C C . ASP A 1 98 ? -14.466 2.125 15.365 1.00 85.75 98 ASP A C 1
ATOM 781 O O . ASP A 1 98 ? -15.002 2.543 16.396 1.00 85.75 98 ASP A O 1
ATOM 785 N N . SER A 1 99 ? -15.165 1.855 14.257 1.00 86.75 99 SER A N 1
ATOM 786 C CA . SER A 1 99 ? -16.622 2.008 14.148 1.00 86.75 99 SER A CA 1
ATOM 787 C C . SER A 1 99 ? -17.376 0.949 14.960 1.00 86.75 99 SER A C 1
ATOM 789 O O . SER A 1 99 ? -18.332 1.270 15.667 1.00 86.75 99 SER A O 1
ATOM 791 N N . VAL A 1 100 ? -16.935 -0.312 14.918 1.00 86.94 100 VAL A N 1
ATOM 792 C CA . VAL A 1 100 ? -17.486 -1.391 15.756 1.00 86.94 100 VAL A CA 1
ATOM 793 C C . VAL A 1 100 ? -17.252 -1.081 17.237 1.00 86.94 100 VAL A C 1
ATOM 795 O O . VAL A 1 100 ? -18.175 -1.180 18.045 1.00 86.94 100 VAL A O 1
ATOM 798 N N . TYR A 1 101 ? -16.054 -0.616 17.592 1.00 86.69 101 TYR A N 1
ATOM 799 C CA . TYR A 1 101 ? -15.716 -0.222 18.958 1.00 86.69 101 TYR A CA 1
ATOM 800 C C . TYR A 1 101 ? -16.583 0.953 19.441 1.00 86.69 101 TYR A C 1
ATOM 802 O O . TYR A 1 101 ? -17.087 0.938 20.563 1.00 86.69 101 TYR A O 1
ATOM 810 N N . LEU A 1 102 ? -16.822 1.957 18.587 1.00 86.44 102 LEU A N 1
ATOM 811 C CA . LEU A 1 102 ? -17.746 3.058 18.879 1.00 86.44 102 LEU A CA 1
ATOM 812 C C . LEU A 1 102 ? -19.178 2.557 19.120 1.00 86.44 102 LEU A C 1
ATOM 814 O O . LEU A 1 102 ? -19.821 2.997 20.070 1.00 86.44 102 LEU A O 1
ATOM 818 N N . ASN A 1 103 ? -19.665 1.612 18.316 1.00 86.25 103 ASN A N 1
ATOM 819 C CA . ASN A 1 103 ? -20.979 1.006 18.535 1.00 86.25 103 ASN A CA 1
ATOM 820 C C . ASN A 1 103 ? -21.064 0.275 19.880 1.00 86.25 103 ASN A C 1
ATOM 822 O O . ASN A 1 103 ? -22.060 0.420 20.584 1.00 86.25 103 ASN A O 1
ATOM 826 N N . MET A 1 104 ? -20.021 -0.453 20.291 1.00 86.25 104 MET A N 1
ATOM 827 C CA . MET A 1 104 ? -19.997 -1.090 21.614 1.00 86.25 104 MET A CA 1
ATOM 828 C C . MET A 1 104 ? -20.049 -0.073 22.760 1.00 86.25 104 MET A C 1
ATOM 830 O O . MET A 1 104 ? -20.703 -0.334 23.771 1.00 86.25 104 MET A O 1
ATOM 834 N N . VAL A 1 105 ? -19.414 1.093 22.595 1.00 87.19 105 VAL A N 1
ATOM 835 C CA . VAL A 1 105 ? -19.527 2.210 23.546 1.00 87.19 105 VAL A CA 1
ATOM 836 C C . VAL A 1 105 ? -20.951 2.764 23.580 1.00 87.19 105 VAL A C 1
ATOM 838 O O . VAL A 1 105 ? -21.520 2.909 24.658 1.00 87.19 105 VAL A O 1
ATOM 841 N N . ASN A 1 106 ? -21.560 3.015 22.417 1.00 87.00 106 ASN A N 1
ATOM 842 C CA . ASN A 1 106 ? -22.929 3.536 22.322 1.00 87.00 106 ASN A CA 1
ATOM 843 C C . ASN A 1 106 ? -23.967 2.578 22.928 1.00 87.00 106 ASN A C 1
ATOM 845 O O . ASN A 1 106 ? -24.956 3.019 23.505 1.00 87.00 106 ASN A O 1
ATOM 849 N N . LEU A 1 107 ? -23.726 1.269 22.832 1.00 87.06 107 LEU A N 1
ATOM 850 C CA . LEU A 1 107 ? -24.545 0.227 23.456 1.00 87.06 107 LEU A CA 1
ATOM 851 C C . LEU A 1 107 ? -24.246 0.030 24.954 1.00 87.06 107 LEU A C 1
ATOM 853 O O . LEU A 1 107 ? -24.811 -0.870 25.571 1.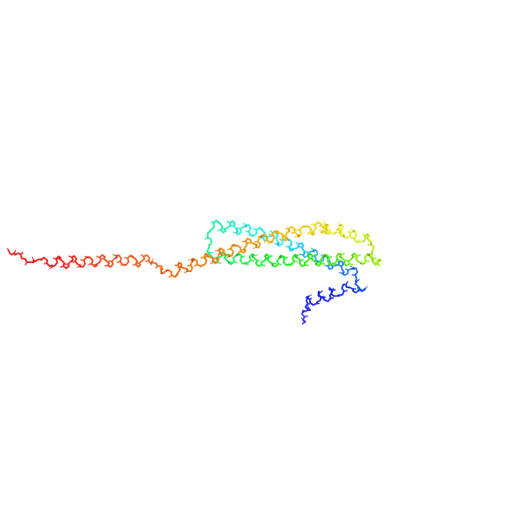00 87.06 107 LEU A O 1
ATOM 857 N N . GLY A 1 108 ? -23.340 0.820 25.537 1.00 84.12 108 GLY A N 1
ATOM 858 C CA . GLY A 1 108 ? -22.971 0.754 26.953 1.00 84.12 108 GLY A CA 1
ATOM 859 C C . GLY A 1 108 ? -22.145 -0.473 27.347 1.00 84.12 108 GLY A C 1
ATOM 860 O O . GLY A 1 108 ? -21.962 -0.720 28.537 1.00 84.12 108 GLY A O 1
ATOM 861 N N . ARG A 1 109 ? -21.639 -1.248 26.378 1.00 84.38 109 ARG A N 1
ATOM 862 C CA . ARG A 1 109 ? -20.823 -2.447 26.643 1.00 84.38 109 ARG A CA 1
ATOM 863 C C . ARG A 1 109 ? -19.391 -2.099 27.030 1.00 84.38 109 ARG A C 1
ATOM 865 O O . ARG A 1 109 ? -18.779 -2.816 27.810 1.00 84.38 109 ARG A O 1
ATOM 872 N N . ILE A 1 110 ? -18.880 -0.994 26.490 1.00 84.38 110 ILE A N 1
ATOM 873 C CA . ILE A 1 110 ? -17.545 -0.463 26.767 1.00 84.38 110 ILE A CA 1
ATOM 874 C C . ILE A 1 110 ? -17.692 0.970 27.277 1.00 84.38 110 ILE A C 1
ATOM 876 O O . ILE A 1 110 ? -18.538 1.732 26.811 1.00 84.38 110 ILE A O 1
ATOM 880 N N . LYS A 1 111 ? -16.852 1.369 28.234 1.00 85.25 111 LYS A N 1
ATOM 881 C CA . LYS A 1 111 ? -16.825 2.753 28.721 1.00 85.25 111 LYS A CA 1
ATOM 882 C C . LYS A 1 111 ? -16.184 3.677 27.684 1.00 85.25 111 LYS A C 1
ATOM 884 O O . LYS A 1 111 ? -15.131 3.363 27.132 1.00 85.25 111 LYS A O 1
ATOM 889 N N . THR A 1 112 ? -16.737 4.877 27.510 1.00 84.38 112 THR A N 1
ATOM 890 C CA . THR A 1 112 ? -16.162 5.920 26.637 1.00 84.38 112 THR A CA 1
ATOM 891 C C . THR A 1 112 ? -14.698 6.217 26.969 1.00 84.38 112 THR A C 1
ATOM 893 O O . THR A 1 112 ? -13.868 6.343 26.072 1.00 84.38 112 THR A O 1
ATOM 896 N N . THR A 1 113 ? -14.351 6.223 28.259 1.00 82.62 113 THR A N 1
ATOM 897 C CA . THR A 1 113 ? -12.981 6.455 28.737 1.00 82.62 113 THR A CA 1
ATOM 898 C C . THR A 1 113 ? -11.993 5.370 28.303 1.00 82.62 113 THR A C 1
ATOM 900 O O . THR A 1 113 ? -10.813 5.668 28.113 1.00 82.62 113 THR A O 1
ATOM 903 N N . THR A 1 114 ? -12.446 4.125 28.110 1.00 80.56 114 THR A N 1
ATOM 904 C CA . THR A 1 114 ? -11.609 3.041 27.574 1.00 80.56 114 THR A CA 1
ATOM 905 C C . THR A 1 114 ? -11.257 3.317 26.112 1.00 80.56 114 THR A C 1
ATOM 907 O O . THR A 1 114 ? -10.081 3.293 25.744 1.00 80.56 114 THR A O 1
ATOM 910 N N . ARG A 1 115 ? -12.248 3.714 25.301 1.00 76.81 115 ARG A N 1
ATOM 911 C CA . ARG A 1 115 ? -12.047 4.098 23.894 1.00 76.81 115 ARG A CA 1
ATOM 912 C C . ARG A 1 115 ? -11.101 5.288 23.739 1.00 76.81 115 ARG A C 1
ATOM 914 O O . ARG A 1 115 ? -10.235 5.282 22.866 1.00 76.81 115 ARG A O 1
ATOM 921 N N . GLU A 1 116 ? -11.262 6.313 24.571 1.00 77.25 116 GLU A N 1
ATOM 922 C CA . GLU A 1 116 ? -10.409 7.507 24.544 1.00 77.25 116 GLU A CA 1
ATOM 923 C C . GLU A 1 116 ? -8.967 7.184 24.924 1.00 77.25 116 GLU A C 1
ATOM 925 O O . GLU A 1 116 ? -8.046 7.547 24.192 1.00 77.25 116 GLU A O 1
ATOM 930 N N . ARG A 1 117 ? -8.765 6.433 26.014 1.00 77.00 117 ARG A N 1
ATOM 931 C CA . ARG A 1 117 ? -7.433 5.981 26.441 1.00 77.00 117 ARG A CA 1
ATOM 932 C C . ARG A 1 117 ? -6.728 5.202 25.338 1.00 77.00 117 ARG A C 1
ATOM 934 O O . ARG A 1 117 ? -5.525 5.348 25.152 1.00 77.00 117 ARG A O 1
ATOM 941 N N . ARG A 1 118 ? -7.479 4.379 24.614 1.00 75.56 118 ARG A N 1
ATOM 942 C CA . ARG A 1 118 ? -6.961 3.597 23.503 1.00 75.56 118 ARG A CA 1
ATOM 943 C C . ARG A 1 118 ? -6.551 4.470 22.318 1.00 75.56 118 ARG A C 1
ATOM 945 O O . ARG A 1 118 ? -5.454 4.301 21.798 1.00 75.56 118 ARG A O 1
ATOM 952 N N . ARG A 1 119 ? -7.408 5.411 21.903 1.00 72.06 119 ARG A N 1
ATOM 953 C CA . ARG A 1 119 ? -7.103 6.361 20.816 1.00 72.06 119 ARG A CA 1
ATOM 954 C C . ARG A 1 119 ? -5.877 7.220 21.113 1.00 72.06 119 ARG A C 1
ATOM 956 O O . ARG A 1 119 ? -5.174 7.598 20.183 1.00 72.06 119 ARG A O 1
ATOM 963 N N . GLN A 1 120 ? -5.642 7.511 22.389 1.00 69.00 120 GLN A N 1
ATOM 964 C CA . GLN A 1 120 ? -4.489 8.274 22.857 1.00 69.00 120 GLN A CA 1
ATOM 965 C C . GLN A 1 120 ? -3.175 7.487 22.829 1.00 69.00 120 GLN A C 1
ATOM 967 O O . GLN A 1 120 ? -2.148 8.120 22.997 1.00 69.00 120 GLN A O 1
ATOM 972 N N . GLY A 1 121 ? -3.197 6.165 22.609 1.00 62.62 121 GLY A N 1
ATOM 973 C CA . GLY A 1 121 ? -1.995 5.336 22.629 1.00 62.62 121 GLY A CA 1
ATOM 974 C C . GLY A 1 121 ? -1.434 5.186 24.047 1.00 62.62 121 GLY A C 1
ATOM 975 O O . GLY A 1 121 ? -0.985 6.129 24.682 1.00 62.62 121 GLY A O 1
ATOM 976 N N . ARG A 1 122 ? -1.446 3.974 24.603 1.00 52.19 122 ARG A N 1
ATOM 977 C CA . ARG A 1 122 ? -0.607 3.653 25.771 1.00 52.19 122 ARG A CA 1
ATOM 978 C C . ARG A 1 122 ? 0.106 2.342 25.493 1.00 52.19 122 ARG A C 1
ATOM 980 O O . ARG A 1 122 ? -0.370 1.276 25.867 1.00 52.19 122 ARG A O 1
ATOM 987 N N . GLY A 1 123 ? 1.219 2.441 24.772 1.00 52.47 123 GLY A N 1
ATOM 988 C CA . GLY A 1 123 ? 2.053 1.318 24.350 1.00 52.47 123 GLY A CA 1
ATOM 989 C C . GLY A 1 123 ? 3.291 1.785 23.578 1.00 52.47 123 GLY A C 1
ATOM 990 O O . GLY A 1 123 ? 3.491 2.977 23.377 1.00 52.47 123 GLY A O 1
ATOM 991 N N . LYS A 1 124 ? 4.121 0.833 23.131 1.00 46.88 124 LYS A N 1
ATOM 992 C CA . LYS A 1 124 ? 5.409 1.063 22.434 1.00 46.88 124 LYS A CA 1
ATOM 993 C C . LYS A 1 124 ? 5.278 1.831 21.102 1.00 46.88 124 LYS A C 1
ATOM 995 O O . LYS A 1 124 ? 6.272 2.326 20.581 1.00 46.88 124 LYS A O 1
ATOM 1000 N N . HIS A 1 125 ? 4.056 1.939 20.582 1.00 49.50 125 HIS A N 1
ATOM 1001 C CA . HIS A 1 125 ? 3.685 2.703 19.396 1.00 49.50 125 HIS A CA 1
ATOM 1002 C C . HIS A 1 125 ? 2.642 3.749 19.803 1.00 49.50 125 HIS A C 1
ATOM 1004 O O . HIS A 1 125 ? 1.438 3.530 19.689 1.00 49.50 125 HIS A O 1
ATOM 1010 N N . ASP A 1 126 ? 3.129 4.861 20.350 1.00 51.38 126 ASP A N 1
ATOM 1011 C CA . ASP A 1 126 ? 2.347 6.022 20.784 1.00 51.38 126 ASP A CA 1
ATOM 1012 C C . ASP A 1 126 ? 1.860 6.825 19.567 1.00 51.38 126 ASP A C 1
ATOM 1014 O O . ASP A 1 126 ? 2.310 7.935 19.288 1.00 51.38 126 ASP A O 1
ATOM 1018 N N . VAL A 1 127 ? 1.025 6.198 18.738 1.00 56.75 127 VAL A N 1
ATOM 1019 C CA . VAL A 1 127 ? 0.491 6.830 17.534 1.00 56.75 127 VAL A CA 1
ATOM 1020 C C . VAL A 1 127 ? -0.995 7.059 17.731 1.00 56.75 127 VAL A C 1
ATOM 1022 O O . VAL A 1 127 ? -1.798 6.126 17.718 1.00 56.75 127 VAL A O 1
ATOM 1025 N N . ASN A 1 128 ? -1.359 8.330 17.881 1.00 66.94 128 ASN A N 1
ATOM 1026 C CA . ASN A 1 128 ? -2.740 8.774 17.792 1.00 66.94 128 ASN A CA 1
ATOM 1027 C C . ASN A 1 128 ? -3.344 8.260 16.477 1.00 66.94 128 ASN A C 1
ATOM 1029 O O . ASN A 1 128 ? -2.873 8.594 15.387 1.00 66.94 128 ASN A O 1
ATOM 1033 N N . ALA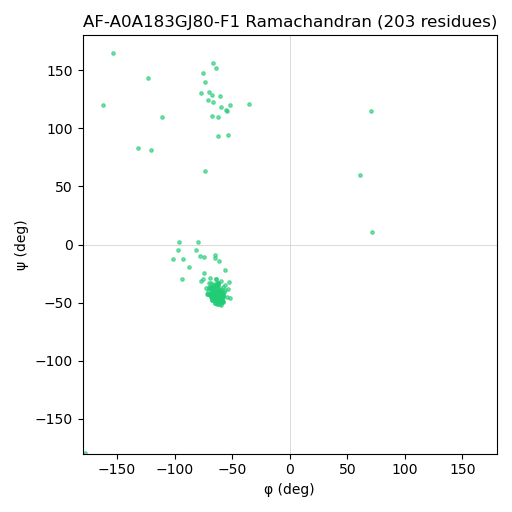 A 1 129 ? -4.404 7.459 16.579 1.00 67.56 129 ALA A N 1
ATOM 1034 C CA . ALA A 1 129 ? -5.067 6.831 15.438 1.00 67.56 129 ALA A CA 1
ATOM 1035 C C . ALA A 1 129 ? -5.460 7.834 14.332 1.00 67.56 129 ALA A C 1
ATOM 1037 O O . ALA A 1 129 ? -5.423 7.505 13.147 1.00 67.56 129 ALA A O 1
ATOM 1038 N N . ILE A 1 130 ? -5.801 9.073 14.707 1.00 69.44 130 ILE A N 1
ATOM 1039 C CA . ILE A 1 130 ? -6.145 10.146 13.762 1.00 69.44 130 ILE A CA 1
ATOM 1040 C C . ILE A 1 130 ? -4.918 10.581 12.954 1.00 69.44 130 ILE A C 1
ATOM 1042 O O . ILE A 1 130 ? -4.997 10.756 11.735 1.00 69.44 130 ILE A O 1
ATOM 1046 N N . ASP A 1 131 ? -3.778 10.743 13.621 1.00 80.00 131 ASP A N 1
ATOM 1047 C CA . ASP A 1 131 ? -2.535 11.142 12.969 1.00 80.00 131 ASP A CA 1
ATOM 1048 C C . ASP A 1 131 ? -1.984 10.012 12.095 1.00 80.00 131 ASP A C 1
ATOM 1050 O O . ASP A 1 131 ? -1.467 10.284 11.009 1.00 80.00 131 ASP A O 1
ATOM 1054 N N . LEU A 1 132 ? -2.195 8.753 12.498 1.00 81.75 132 LEU A N 1
ATOM 1055 C CA . LEU A 1 132 ? -1.862 7.595 11.675 1.00 81.75 132 LEU A CA 1
ATOM 1056 C C . LEU A 1 132 ? -2.667 7.566 10.375 1.00 81.75 132 LEU A C 1
ATOM 1058 O O . LEU A 1 132 ? -2.069 7.460 9.311 1.00 81.75 132 LEU A O 1
ATOM 1062 N N . ILE A 1 133 ? -3.997 7.700 10.427 1.00 85.00 133 ILE A N 1
ATOM 1063 C CA . ILE A 1 133 ? -4.830 7.702 9.211 1.00 85.00 133 ILE A CA 1
ATOM 1064 C C . ILE A 1 133 ? -4.378 8.818 8.264 1.00 85.00 133 ILE A C 1
ATOM 1066 O O . ILE A 1 133 ? -4.206 8.588 7.067 1.00 85.00 133 ILE A O 1
ATOM 1070 N N . ARG A 1 134 ? -4.102 10.016 8.795 1.00 88.44 134 ARG A N 1
ATOM 1071 C CA . ARG A 1 134 ? -3.566 11.124 7.994 1.00 88.44 134 ARG A CA 1
ATOM 1072 C C . ARG A 1 134 ? -2.217 10.767 7.359 1.00 88.44 134 ARG A C 1
ATOM 1074 O O . ARG A 1 134 ? -1.982 11.119 6.205 1.00 88.44 134 ARG A O 1
ATOM 1081 N N . ALA A 1 135 ? -1.331 10.099 8.097 1.00 89.81 135 ALA A N 1
ATOM 1082 C CA . ALA A 1 135 ? -0.039 9.651 7.586 1.00 89.81 135 ALA A CA 1
ATOM 1083 C C . ALA A 1 135 ? -0.191 8.592 6.482 1.00 89.81 135 ALA A C 1
ATOM 1085 O O . ALA A 1 135 ? 0.466 8.714 5.451 1.00 89.81 135 ALA A O 1
ATOM 1086 N N . ILE A 1 136 ? -1.096 7.621 6.649 1.00 91.75 136 ILE A N 1
ATOM 1087 C CA . ILE A 1 136 ? -1.396 6.608 5.627 1.00 91.75 136 ILE A CA 1
ATOM 1088 C C . ILE A 1 136 ? -1.912 7.277 4.356 1.00 91.75 136 ILE A C 1
ATOM 1090 O O . ILE A 1 136 ? -1.395 6.996 3.283 1.00 91.75 136 ILE A O 1
ATOM 1094 N N . VAL A 1 137 ? -2.877 8.198 4.458 1.00 93.56 137 VAL A N 1
ATOM 1095 C CA . VAL A 1 137 ? -3.425 8.908 3.287 1.00 93.56 137 VAL A CA 1
ATOM 1096 C C . VAL A 1 137 ? -2.323 9.646 2.528 1.00 93.56 137 VAL A C 1
ATOM 1098 O O . VAL A 1 137 ? -2.234 9.519 1.311 1.00 93.56 137 VAL A O 1
ATOM 1101 N N . LYS A 1 138 ? -1.431 10.353 3.236 1.00 94.06 138 LYS A N 1
ATOM 1102 C CA . LYS A 1 138 ? -0.266 10.996 2.606 1.00 94.06 138 LYS A CA 1
ATOM 1103 C C . LYS A 1 138 ? 0.632 9.984 1.893 1.00 94.06 138 LYS A C 1
ATOM 1105 O O . LYS A 1 138 ? 1.110 10.268 0.799 1.00 94.06 138 LYS A O 1
ATOM 1110 N N . GLN A 1 139 ? 0.867 8.826 2.506 1.00 93.62 139 GLN A N 1
ATOM 1111 C CA . GLN A 1 139 ? 1.703 7.783 1.919 1.00 93.62 139 GLN A CA 1
ATOM 1112 C C . GLN A 1 139 ? 1.046 7.140 0.690 1.00 93.62 139 GLN A C 1
ATOM 1114 O O . GLN A 1 139 ? 1.730 6.879 -0.293 1.00 93.62 139 GLN A O 1
ATOM 1119 N N . LEU A 1 140 ? -0.274 6.950 0.708 1.00 96.00 140 LEU A N 1
ATOM 1120 C CA . LEU A 1 140 ? -1.040 6.466 -0.439 1.00 96.00 140 LEU A CA 1
ATOM 1121 C C . LEU A 1 140 ? -0.951 7.434 -1.621 1.00 96.00 140 LEU A C 1
ATOM 1123 O O . LEU A 1 140 ? -0.680 6.994 -2.730 1.00 96.00 140 LEU A O 1
ATOM 11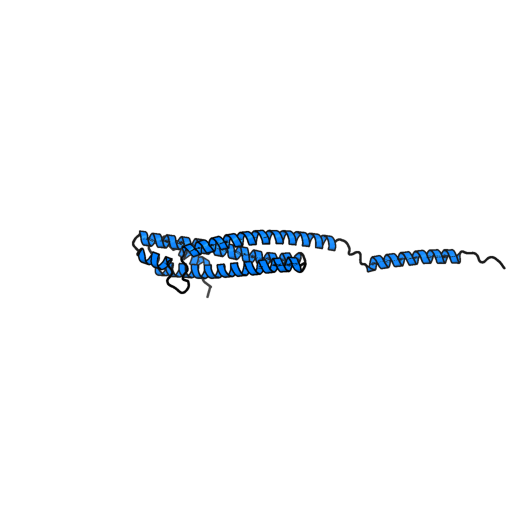27 N N . THR A 1 141 ? -1.081 8.743 -1.381 1.00 95.88 141 THR A N 1
ATOM 1128 C CA . THR A 1 141 ? -0.897 9.753 -2.437 1.00 95.88 141 THR A CA 1
ATOM 1129 C C . THR A 1 141 ? 0.508 9.705 -3.036 1.00 95.88 141 THR A C 1
ATOM 1131 O O . THR A 1 141 ? 0.660 9.813 -4.248 1.00 95.88 141 THR A O 1
ATOM 1134 N N . LYS A 1 142 ? 1.545 9.514 -2.211 1.00 94.19 142 LYS A N 1
ATOM 1135 C CA . LYS A 1 142 ? 2.913 9.335 -2.719 1.00 94.19 142 LYS A CA 1
ATOM 1136 C C . LYS A 1 142 ? 3.049 8.076 -3.571 1.00 94.19 142 LYS A C 1
ATOM 1138 O O . LYS A 1 142 ? 3.611 8.145 -4.654 1.00 94.19 142 LYS A O 1
ATOM 1143 N N . LEU A 1 143 ? 2.511 6.948 -3.106 1.00 95.62 143 LEU A N 1
ATOM 1144 C CA . LEU A 1 143 ? 2.517 5.701 -3.870 1.00 95.62 143 LEU A CA 1
ATOM 1145 C C . LEU A 1 143 ? 1.795 5.850 -5.211 1.00 95.62 143 LEU A C 1
ATOM 1147 O O . LEU A 1 143 ? 2.294 5.340 -6.202 1.00 95.62 143 LEU A O 1
ATOM 1151 N N . ASP A 1 144 ? 0.668 6.561 -5.260 1.00 96.94 144 ASP A N 1
ATOM 1152 C CA . ASP A 1 144 ? -0.051 6.836 -6.511 1.00 96.94 144 ASP A CA 1
ATOM 1153 C C . ASP A 1 144 ? 0.795 7.630 -7.510 1.00 96.94 144 ASP A C 1
ATOM 1155 O O . ASP A 1 144 ? 0.823 7.300 -8.699 1.00 96.94 144 ASP A O 1
ATOM 1159 N N . ASN A 1 145 ? 1.520 8.639 -7.027 1.00 95.38 145 ASN A N 1
ATOM 1160 C CA . ASN A 1 145 ? 2.438 9.408 -7.861 1.00 95.38 145 ASN A CA 1
ATOM 1161 C C . ASN A 1 145 ? 3.584 8.524 -8.369 1.00 95.38 145 ASN A C 1
ATOM 1163 O O . ASN A 1 145 ? 3.802 8.455 -9.575 1.00 95.38 145 ASN A O 1
ATOM 1167 N N . ASN A 1 146 ? 4.242 7.780 -7.475 1.00 94.81 146 ASN A N 1
ATOM 1168 C CA . ASN A 1 146 ? 5.351 6.896 -7.836 1.00 94.81 146 ASN A CA 1
ATOM 1169 C C . ASN A 1 146 ? 4.901 5.809 -8.827 1.00 94.81 146 ASN A C 1
ATOM 1171 O O . ASN A 1 146 ? 5.604 5.538 -9.791 1.00 94.81 146 ASN A O 1
ATOM 1175 N N . ILE A 1 147 ? 3.712 5.221 -8.645 1.00 96.75 147 ILE A N 1
ATOM 1176 C CA . ILE A 1 147 ? 3.124 4.262 -9.595 1.00 96.75 147 ILE A CA 1
ATOM 1177 C C . ILE A 1 147 ? 2.931 4.917 -10.964 1.00 96.75 147 ILE A C 1
ATOM 1179 O O . ILE A 1 147 ? 3.318 4.336 -11.973 1.00 96.75 147 ILE A O 1
ATOM 1183 N N . SER A 1 148 ? 2.380 6.131 -11.007 1.00 96.38 148 SER A N 1
ATOM 1184 C CA . SER A 1 148 ? 2.152 6.851 -12.266 1.00 96.38 148 SER A CA 1
ATOM 1185 C C . SER A 1 148 ? 3.463 7.141 -13.011 1.00 96.38 148 SER A C 1
ATOM 1187 O O . SER A 1 148 ? 3.523 7.016 -14.237 1.00 96.38 148 SER A O 1
ATOM 1189 N N . GLU A 1 149 ? 4.520 7.498 -12.277 1.00 94.25 149 GLU A N 1
ATOM 1190 C CA . GLU A 1 149 ? 5.868 7.699 -12.821 1.00 94.25 149 GLU A CA 1
ATOM 1191 C C . GLU A 1 149 ? 6.494 6.382 -13.302 1.00 94.25 149 GLU A C 1
ATOM 1193 O O . GLU A 1 149 ? 6.997 6.314 -14.421 1.00 94.25 149 GLU A O 1
ATOM 1198 N N . MET A 1 150 ? 6.394 5.305 -12.519 1.00 94.81 150 MET A N 1
ATOM 1199 C CA . MET A 1 150 ? 6.880 3.975 -12.906 1.00 94.81 150 MET A CA 1
ATOM 1200 C C . MET A 1 150 ? 6.166 3.452 -14.158 1.00 94.81 150 MET A C 1
ATOM 1202 O O . MET A 1 150 ? 6.799 2.914 -15.060 1.00 94.81 150 MET A O 1
ATOM 1206 N N . GLU A 1 151 ? 4.851 3.633 -14.271 1.00 95.38 151 GLU A N 1
ATOM 1207 C CA . GLU A 1 151 ? 4.109 3.279 -15.485 1.00 95.38 151 GLU A CA 1
ATOM 1208 C C . GLU A 1 151 ? 4.564 4.095 -16.700 1.00 95.38 151 GLU A C 1
ATOM 1210 O O . GLU A 1 151 ? 4.546 3.601 -17.830 1.00 95.38 151 GLU A O 1
ATOM 1215 N N . TYR A 1 152 ? 4.952 5.355 -16.493 1.00 93.31 152 TYR A N 1
ATOM 1216 C CA . TYR A 1 152 ? 5.532 6.177 -17.548 1.00 93.31 152 TYR A CA 1
ATOM 1217 C C . TYR A 1 152 ? 6.904 5.652 -17.979 1.00 93.31 152 TYR A C 1
ATOM 1219 O O . TYR A 1 152 ? 7.107 5.448 -19.177 1.00 93.31 152 TYR A O 1
ATOM 1227 N N . GLU A 1 153 ? 7.797 5.356 -17.036 1.00 90.75 153 GLU A N 1
ATOM 1228 C CA . GLU A 1 153 ? 9.114 4.793 -17.347 1.00 90.75 153 GLU A CA 1
ATOM 1229 C C . GLU A 1 153 ? 9.021 3.419 -18.012 1.00 90.75 153 GLU A C 1
ATOM 1231 O O . GLU A 1 153 ? 9.758 3.136 -18.956 1.00 90.75 153 GLU A O 1
ATOM 1236 N N . LEU A 1 154 ? 8.043 2.595 -17.632 1.00 92.25 154 LEU A N 1
ATOM 1237 C CA . LEU A 1 154 ? 7.810 1.313 -18.291 1.00 92.25 154 LEU A CA 1
ATOM 1238 C C . LEU A 1 154 ? 7.441 1.497 -19.773 1.00 92.25 154 LEU A C 1
ATOM 1240 O O . LEU A 1 154 ? 7.978 0.801 -20.632 1.00 92.25 154 LEU A O 1
ATOM 1244 N N . ARG A 1 155 ? 6.598 2.486 -20.100 1.00 93.19 155 ARG A N 1
ATOM 1245 C CA . ARG A 1 155 ? 6.286 2.837 -21.500 1.00 93.19 155 ARG A CA 1
ATOM 1246 C C . ARG A 1 155 ? 7.511 3.361 -22.253 1.00 93.19 155 ARG A C 1
ATOM 1248 O O . ARG A 1 155 ? 7.634 3.135 -23.457 1.00 93.19 155 ARG A O 1
ATOM 1255 N N . THR A 1 156 ? 8.409 4.076 -21.578 1.00 89.69 156 THR A N 1
ATOM 1256 C CA . THR A 1 156 ? 9.690 4.511 -22.159 1.00 89.69 156 THR A CA 1
ATOM 1257 C C . THR A 1 156 ? 10.582 3.308 -22.459 1.00 89.69 156 THR A C 1
ATOM 1259 O O . THR A 1 156 ? 11.107 3.195 -23.568 1.00 89.69 156 THR A O 1
ATOM 1262 N N . ALA A 1 157 ? 10.678 2.364 -21.525 1.00 89.12 157 ALA A N 1
ATOM 1263 C CA . ALA A 1 157 ? 11.420 1.122 -21.695 1.00 89.12 157 ALA A CA 1
ATOM 1264 C C . ALA A 1 157 ? 10.896 0.294 -22.878 1.00 89.12 157 ALA A C 1
ATOM 1266 O O . ALA A 1 157 ? 11.675 -0.173 -23.706 1.00 89.12 157 ALA A O 1
ATOM 1267 N N . GLU A 1 158 ? 9.574 0.173 -23.026 1.00 90.44 158 GLU A N 1
ATOM 1268 C CA . GLU A 1 158 ? 8.946 -0.514 -24.161 1.00 90.44 158 GLU A CA 1
ATOM 1269 C C . GLU A 1 158 ? 9.325 0.107 -25.512 1.00 90.44 158 GLU A C 1
ATOM 1271 O O . GLU A 1 158 ? 9.612 -0.619 -26.470 1.00 90.44 158 GLU A O 1
ATOM 1276 N N . LYS A 1 159 ? 9.370 1.445 -25.595 1.00 90.50 159 LYS A N 1
ATOM 1277 C CA . LYS A 1 159 ? 9.821 2.151 -26.804 1.00 90.50 159 LYS A CA 1
ATOM 1278 C C . LYS A 1 159 ? 11.287 1.862 -27.103 1.00 90.50 159 LYS A C 1
ATOM 1280 O O . LYS A 1 159 ? 11.595 1.517 -28.240 1.00 90.50 159 LYS A O 1
ATOM 1285 N N . LEU A 1 160 ? 12.160 1.933 -26.094 1.00 88.44 160 LEU A N 1
ATOM 1286 C CA . LEU A 1 160 ? 13.586 1.620 -26.240 1.00 88.44 160 LEU A CA 1
ATOM 1287 C C . LEU A 1 160 ? 13.796 0.187 -26.731 1.00 88.44 160 LEU A C 1
ATOM 1289 O O . LEU A 1 160 ? 14.531 -0.025 -27.689 1.00 88.44 160 LEU A O 1
ATOM 1293 N N . ILE A 1 161 ? 13.080 -0.787 -26.165 1.00 87.44 161 ILE A N 1
ATOM 1294 C CA . ILE A 1 161 ? 13.112 -2.181 -26.633 1.00 87.44 161 ILE A CA 1
ATOM 1295 C C . ILE A 1 161 ? 12.666 -2.273 -28.099 1.00 87.44 161 ILE A C 1
ATOM 1297 O O . ILE A 1 161 ? 13.239 -3.032 -28.882 1.00 87.44 161 ILE A O 1
ATOM 1301 N N . GLY A 1 162 ? 11.629 -1.529 -28.489 1.00 86.50 162 GLY A N 1
ATOM 1302 C CA . GLY A 1 162 ? 11.177 -1.450 -29.878 1.00 86.50 162 GLY A CA 1
ATOM 1303 C C . GLY A 1 162 ? 12.257 -0.899 -30.813 1.00 86.50 162 GLY A C 1
ATOM 1304 O O . GLY A 1 162 ? 12.524 -1.485 -31.862 1.00 86.50 162 GLY A O 1
ATOM 1305 N N . GLU A 1 163 ? 12.920 0.185 -30.418 1.00 85.81 163 GLU A N 1
ATOM 1306 C CA . GLU A 1 163 ? 14.021 0.796 -31.168 1.00 85.81 163 GLU A CA 1
ATOM 1307 C C . GLU A 1 163 ? 15.244 -0.126 -31.265 1.00 85.81 163 GLU A C 1
ATOM 1309 O O . GLU A 1 163 ? 15.815 -0.278 -32.347 1.00 85.81 163 GLU A O 1
ATOM 1314 N N . GLU A 1 164 ? 15.619 -0.788 -30.170 1.00 82.06 164 GLU A N 1
ATOM 1315 C CA . GLU A 1 164 ? 16.686 -1.792 -30.117 1.00 82.06 164 GLU A CA 1
ATOM 1316 C C . GLU A 1 164 ? 16.383 -2.972 -31.045 1.00 82.06 164 GLU A C 1
ATOM 1318 O O . GLU A 1 164 ? 17.253 -3.394 -31.809 1.00 82.06 164 GLU A O 1
ATOM 1323 N N . LYS A 1 165 ? 15.137 -3.467 -31.055 1.00 77.00 165 LYS A N 1
ATOM 1324 C CA . LYS A 1 165 ? 14.692 -4.515 -31.985 1.00 77.00 165 LYS A CA 1
ATOM 1325 C C . LYS A 1 165 ? 14.785 -4.057 -33.436 1.00 77.00 165 LYS A C 1
ATOM 1327 O O . LYS A 1 165 ? 15.335 -4.792 -34.251 1.00 77.00 165 LYS A O 1
ATOM 1332 N N . CYS A 1 166 ? 14.320 -2.848 -33.754 1.00 72.25 166 CYS A N 1
ATOM 1333 C CA . CYS A 1 166 ? 14.428 -2.273 -35.097 1.00 72.25 166 CYS A CA 1
ATOM 1334 C C . CYS A 1 166 ? 15.893 -2.132 -35.548 1.00 72.25 166 CYS A C 1
ATOM 1336 O O . CYS A 1 166 ? 16.216 -2.451 -36.694 1.00 72.25 166 CYS A O 1
ATOM 1338 N N . ARG A 1 167 ? 16.795 -1.719 -34.645 1.00 65.00 167 ARG A N 1
ATOM 1339 C CA . ARG A 1 167 ? 18.246 -1.668 -34.897 1.00 65.00 167 ARG A CA 1
ATOM 1340 C C . ARG A 1 167 ? 18.879 -3.053 -35.029 1.00 65.00 167 ARG A C 1
ATOM 1342 O O . ARG A 1 167 ? 19.809 -3.191 -35.808 1.00 65.00 167 ARG A O 1
ATOM 1349 N N . GLY A 1 168 ? 18.384 -4.060 -34.311 1.00 55.69 168 GLY A N 1
ATOM 1350 C CA . GLY A 1 168 ? 18.817 -5.455 -34.439 1.00 55.69 168 GLY A CA 1
ATOM 1351 C C . GLY A 1 168 ? 18.302 -6.154 -35.704 1.00 55.69 168 GLY A C 1
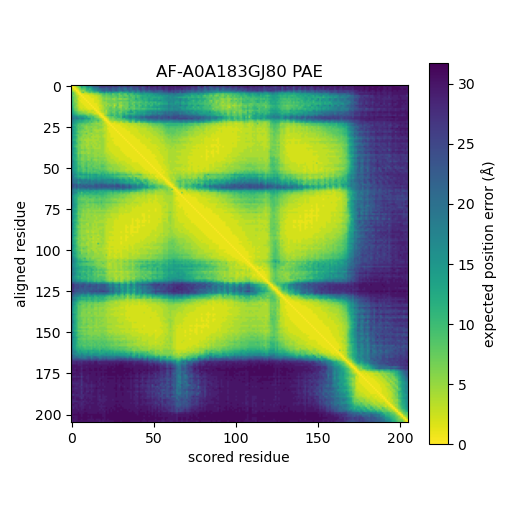ATOM 1352 O O . GLY A 1 168 ? 18.931 -7.097 -36.176 1.00 55.69 168 GLY A O 1
ATOM 1353 N N . THR A 1 169 ? 17.180 -5.693 -36.274 1.00 48.16 169 THR A N 1
ATOM 1354 C CA . THR A 1 169 ? 16.658 -6.144 -37.581 1.00 48.16 169 THR A CA 1
ATOM 1355 C C . THR A 1 169 ? 17.217 -5.369 -38.769 1.00 48.16 169 THR A C 1
ATOM 1357 O O . THR A 1 169 ? 17.165 -5.864 -39.894 1.00 48.16 169 THR A O 1
ATOM 1360 N N . ALA A 1 170 ? 17.772 -4.174 -38.552 1.00 47.62 170 ALA A N 1
ATOM 1361 C CA . ALA A 1 170 ? 18.718 -3.615 -39.500 1.00 47.62 170 ALA A CA 1
ATOM 1362 C C . ALA A 1 170 ? 19.952 -4.513 -39.420 1.00 47.62 170 ALA A C 1
ATOM 1364 O O . ALA A 1 170 ? 20.612 -4.550 -38.385 1.00 47.62 170 ALA A O 1
ATOM 1365 N N . THR A 1 171 ? 20.222 -5.285 -40.478 1.00 47.19 171 THR A N 1
ATOM 1366 C CA . THR A 1 171 ? 21.491 -6.007 -40.647 1.00 47.19 171 THR A CA 1
ATOM 1367 C C . THR A 1 171 ? 22.600 -5.138 -40.072 1.00 47.19 171 THR A C 1
ATOM 1369 O O . THR A 1 171 ? 22.723 -3.996 -40.536 1.00 47.19 171 THR A O 1
ATOM 1372 N N . PRO A 1 172 ? 23.371 -5.596 -39.064 1.00 47.72 172 PRO A N 1
ATOM 1373 C CA . PRO A 1 172 ? 24.558 -4.857 -38.699 1.00 47.72 172 PRO A CA 1
ATOM 1374 C C . PRO A 1 172 ? 25.336 -4.767 -40.002 1.00 47.72 172 PRO A C 1
ATOM 1376 O O . PRO A 1 172 ? 25.676 -5.801 -40.575 1.00 47.72 172 PRO A O 1
ATOM 1379 N N . ILE A 1 173 ? 25.532 -3.556 -40.530 1.00 55.22 173 ILE A N 1
ATOM 1380 C CA . ILE A 1 173 ? 26.529 -3.354 -41.572 1.00 55.22 173 ILE A CA 1
ATOM 1381 C C . ILE A 1 173 ? 27.809 -3.736 -40.857 1.00 55.22 173 ILE A C 1
ATOM 1383 O O . ILE A 1 173 ? 28.349 -2.961 -40.067 1.00 55.22 173 ILE A O 1
ATOM 1387 N N . ASN A 1 174 ? 28.190 -5.003 -41.002 1.00 58.09 174 ASN A N 1
ATOM 1388 C CA . ASN A 1 174 ? 29.344 -5.547 -40.347 1.00 58.09 174 ASN A CA 1
ATOM 1389 C C . ASN A 1 174 ? 30.494 -4.681 -40.867 1.00 58.09 174 ASN A C 1
ATOM 1391 O O . ASN A 1 174 ? 30.711 -4.637 -42.081 1.00 58.09 174 ASN A O 1
ATOM 1395 N N . PRO A 1 175 ? 31.219 -3.949 -40.004 1.00 60.34 175 PRO A N 1
ATOM 1396 C CA . PRO A 1 175 ? 32.307 -3.088 -40.458 1.00 60.34 175 PRO A CA 1
ATOM 1397 C C . PRO A 1 175 ? 33.349 -3.876 -41.262 1.00 60.34 175 PRO A C 1
ATOM 1399 O O . PRO A 1 175 ? 34.103 -3.311 -42.054 1.00 60.34 175 PRO A O 1
ATOM 1402 N N . PHE A 1 176 ? 33.395 -5.196 -41.052 1.00 61.56 176 PHE A N 1
ATOM 1403 C CA . PHE A 1 176 ? 34.163 -6.132 -41.850 1.00 61.56 176 PHE A CA 1
ATOM 1404 C C . PHE A 1 176 ? 33.606 -6.306 -43.265 1.00 61.56 176 PHE A C 1
ATOM 1406 O O . PHE A 1 176 ? 34.376 -6.276 -44.211 1.00 61.56 176 PHE A O 1
ATOM 1413 N N . GLU A 1 177 ? 32.296 -6.426 -43.436 1.00 70.75 177 GLU A N 1
ATOM 1414 C CA . GLU A 1 177 ? 31.632 -6.632 -44.728 1.00 70.75 177 GLU A CA 1
ATOM 1415 C C . GLU A 1 177 ? 31.741 -5.393 -45.627 1.00 70.75 177 GLU A C 1
ATOM 1417 O O . GLU A 1 177 ? 32.054 -5.512 -46.810 1.00 70.75 177 GLU A O 1
ATOM 1422 N N . GLU A 1 178 ? 31.665 -4.189 -45.050 1.00 72.00 178 GLU A N 1
ATOM 1423 C CA . GLU A 1 178 ? 31.937 -2.940 -45.780 1.00 72.00 178 GLU A CA 1
ATOM 1424 C C . GLU A 1 178 ? 33.422 -2.821 -46.187 1.00 72.00 178 GLU A C 1
ATOM 1426 O O . GLU A 1 178 ? 33.762 -2.348 -47.278 1.00 72.00 178 GLU A O 1
ATOM 1431 N N . LYS A 1 179 ? 34.341 -3.283 -45.325 1.00 78.50 179 LYS A N 1
ATOM 1432 C CA . LYS A 1 179 ? 35.778 -3.350 -45.639 1.00 78.50 179 LYS A CA 1
ATOM 1433 C C . LYS A 1 179 ? 36.090 -4.415 -46.690 1.00 78.50 179 LYS A C 1
ATOM 1435 O O . LYS A 1 179 ? 36.944 -4.166 -47.540 1.00 78.50 179 LYS A O 1
ATOM 1440 N N . VAL A 1 180 ? 35.407 -5.556 -46.653 1.00 81.31 180 VAL A N 1
ATOM 1441 C CA . VAL A 1 180 ? 35.526 -6.637 -47.639 1.00 81.31 180 VAL A CA 1
ATOM 1442 C C . VAL A 1 180 ? 35.016 -6.156 -48.993 1.00 81.31 180 VAL A C 1
ATOM 1444 O O . VAL A 1 180 ? 35.768 -6.245 -49.957 1.00 81.31 180 VAL A O 1
ATOM 1447 N N . GLN A 1 181 ? 33.855 -5.501 -49.066 1.00 80.69 181 GLN A N 1
ATOM 1448 C CA . GLN A 1 181 ? 33.370 -4.895 -50.313 1.00 80.69 181 GLN A CA 1
ATOM 1449 C C . GLN A 1 181 ? 34.332 -3.841 -50.875 1.00 80.69 181 GLN A C 1
ATOM 1451 O O . GLN A 1 181 ? 34.628 -3.838 -52.070 1.00 80.69 181 GLN A O 1
ATOM 1456 N N . LYS A 1 182 ? 34.880 -2.955 -50.030 1.00 85.56 182 LYS A N 1
ATOM 1457 C CA . LYS A 1 182 ? 35.896 -1.979 -50.470 1.00 85.56 182 LYS A CA 1
ATOM 1458 C C . LYS A 1 182 ? 37.171 -2.653 -50.978 1.00 85.56 182 LYS A C 1
ATOM 1460 O O . LYS A 1 182 ? 37.813 -2.141 -51.895 1.00 85.56 182 LYS A O 1
ATOM 1465 N N . MET A 1 183 ? 37.561 -3.774 -50.382 1.00 85.56 183 MET A N 1
ATOM 1466 C CA . MET A 1 183 ? 38.726 -4.546 -50.802 1.00 85.56 183 MET A CA 1
ATOM 1467 C C . MET A 1 183 ? 38.470 -5.270 -52.129 1.00 85.56 183 MET A C 1
ATOM 1469 O O . MET A 1 183 ? 39.310 -5.191 -53.021 1.00 85.56 183 MET A O 1
ATOM 1473 N N . GLU A 1 184 ? 37.294 -5.869 -52.311 1.00 87.88 184 GLU A N 1
ATOM 1474 C CA . GLU A 1 184 ? 36.866 -6.488 -53.571 1.00 87.88 184 GLU A CA 1
ATOM 1475 C C . GLU A 1 184 ? 36.810 -5.474 -54.718 1.00 87.88 184 GLU A C 1
ATOM 1477 O O . GLU A 1 184 ? 37.358 -5.726 -55.790 1.00 87.88 184 GLU A O 1
ATOM 1482 N N . GLN A 1 185 ? 36.252 -4.282 -54.482 1.00 86.81 185 GLN A N 1
ATOM 1483 C CA . GLN A 1 185 ? 36.232 -3.206 -55.479 1.00 86.81 185 GLN A CA 1
ATOM 1484 C C . GLN A 1 185 ? 37.644 -2.763 -55.885 1.00 86.81 185 GLN A C 1
ATOM 1486 O O . GLN A 1 185 ? 37.910 -2.528 -57.064 1.00 86.81 185 GLN A O 1
ATOM 1491 N N . ARG A 1 186 ? 38.578 -2.673 -54.930 1.00 88.50 186 ARG A N 1
ATOM 1492 C CA . ARG A 1 186 ? 39.982 -2.341 -55.224 1.00 88.50 186 ARG A CA 1
ATOM 1493 C C . ARG A 1 186 ? 40.679 -3.442 -56.018 1.00 88.50 186 ARG A C 1
ATOM 1495 O O . ARG A 1 186 ? 41.439 -3.128 -56.929 1.00 88.50 186 ARG A O 1
ATOM 1502 N N . LEU A 1 187 ? 40.414 -4.707 -55.699 1.00 86.88 187 LEU A N 1
ATOM 1503 C CA . LEU A 1 187 ? 40.963 -5.847 -56.435 1.00 86.88 187 LEU A CA 1
ATOM 1504 C C . LEU A 1 187 ? 40.430 -5.901 -57.870 1.00 86.88 187 LEU A C 1
ATOM 1506 O O . LEU A 1 187 ? 41.212 -6.120 -58.789 1.00 86.88 187 LEU A O 1
ATOM 1510 N N . GLN A 1 188 ? 39.144 -5.614 -58.086 1.00 85.12 188 GLN A N 1
ATOM 1511 C CA . GLN A 1 188 ? 38.564 -5.518 -59.430 1.00 85.12 188 GLN A CA 1
ATOM 1512 C C . GLN A 1 188 ? 39.177 -4.368 -60.239 1.00 85.12 188 GLN A C 1
ATOM 1514 O O . GLN A 1 188 ? 39.554 -4.560 -61.392 1.00 85.12 188 GLN A O 1
ATOM 1519 N N . GLN A 1 189 ? 39.356 -3.190 -59.636 1.00 83.00 189 GLN A N 1
ATOM 1520 C CA . GLN A 1 189 ? 40.017 -2.061 -60.303 1.00 83.00 189 GLN A CA 1
ATOM 1521 C C . GLN A 1 189 ? 41.482 -2.357 -60.653 1.00 83.00 189 GLN A C 1
ATOM 1523 O O . GLN A 1 189 ? 41.975 -1.902 -61.684 1.00 83.00 189 GLN A O 1
ATOM 1528 N N . LEU A 1 190 ? 42.187 -3.110 -59.804 1.00 82.25 190 LEU A N 1
ATOM 1529 C CA . LEU A 1 190 ? 43.553 -3.552 -60.080 1.00 82.25 190 LEU A CA 1
ATOM 1530 C C . LEU A 1 190 ? 43.596 -4.617 -61.178 1.00 82.25 190 LEU A C 1
ATOM 1532 O O . LEU A 1 190 ? 44.463 -4.533 -62.039 1.00 82.25 190 LEU A O 1
ATOM 1536 N N . ALA A 1 191 ? 42.656 -5.563 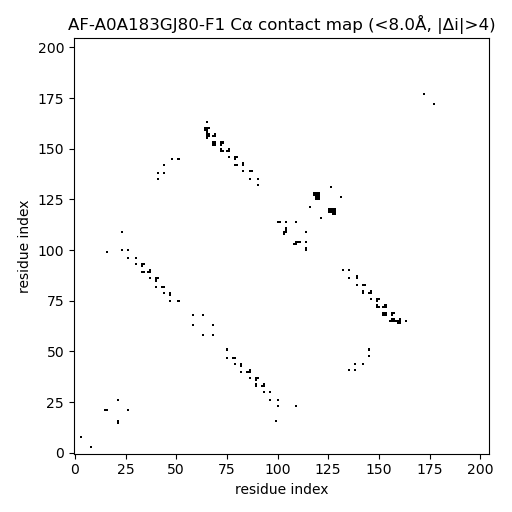-61.196 1.00 78.38 191 ALA A N 1
ATOM 1537 C CA . ALA A 1 191 ? 42.557 -6.571 -62.250 1.00 78.38 191 ALA A CA 1
ATOM 1538 C C . ALA A 1 191 ? 42.338 -5.929 -63.629 1.00 78.38 191 ALA A C 1
ATOM 1540 O O . ALA A 1 191 ? 43.059 -6.253 -64.568 1.00 78.38 191 ALA A O 1
ATOM 1541 N N . VAL A 1 192 ? 41.437 -4.942 -63.725 1.00 79.12 192 VAL A N 1
ATOM 1542 C CA . VAL A 1 192 ? 41.211 -4.173 -64.964 1.00 79.12 192 VAL A CA 1
ATOM 1543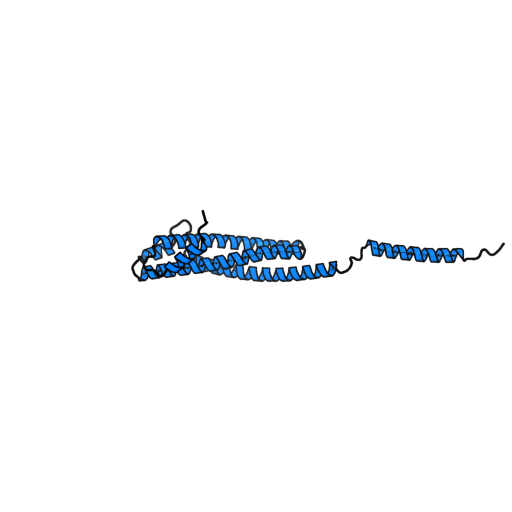 C C . VAL A 1 192 ? 42.480 -3.425 -65.388 1.00 79.12 192 VAL A C 1
ATOM 1545 O O . VAL A 1 192 ? 42.894 -3.518 -66.537 1.00 79.12 192 VAL A O 1
ATOM 1548 N N . LYS A 1 193 ? 43.177 -2.765 -64.452 1.00 75.31 193 LYS A N 1
ATOM 1549 C CA . LYS A 1 193 ? 44.446 -2.074 -64.752 1.00 75.31 193 LYS A CA 1
ATOM 1550 C C . LYS A 1 193 ? 45.568 -3.015 -65.202 1.00 75.31 193 LYS A C 1
ATOM 1552 O O . LYS A 1 193 ? 46.396 -2.615 -66.019 1.00 75.31 193 LYS A O 1
ATOM 1557 N N . VAL A 1 194 ? 45.629 -4.232 -64.664 1.00 74.50 194 VAL A N 1
ATOM 1558 C CA . VAL A 1 194 ? 46.618 -5.253 -65.053 1.00 74.50 194 VAL A CA 1
ATOM 1559 C C . VAL A 1 194 ? 46.293 -5.837 -66.431 1.00 74.50 194 VAL A C 1
ATOM 1561 O O . VAL A 1 194 ? 47.197 -6.075 -67.227 1.00 74.50 194 VAL A O 1
ATOM 1564 N N . GLU A 1 195 ? 45.014 -6.020 -66.757 1.00 69.19 195 GLU A N 1
ATOM 1565 C CA . GLU A 1 195 ? 44.596 -6.409 -68.108 1.00 69.19 195 GLU A CA 1
ATOM 1566 C C . GLU A 1 195 ? 44.851 -5.310 -69.144 1.00 69.19 195 GLU A C 1
ATOM 1568 O O . GLU A 1 195 ? 45.250 -5.623 -70.264 1.00 69.19 195 GLU A O 1
ATOM 1573 N N . ASP A 1 196 ? 44.678 -4.039 -68.778 1.00 63.28 196 ASP A N 1
ATOM 1574 C CA . ASP A 1 196 ? 44.957 -2.905 -69.664 1.00 63.28 196 ASP A CA 1
ATOM 1575 C C . ASP A 1 196 ? 46.465 -2.722 -69.904 1.00 63.28 196 ASP A C 1
ATOM 1577 O O . ASP A 1 196 ? 46.881 -2.443 -71.026 1.00 63.28 196 ASP A O 1
ATOM 1581 N N . THR A 1 197 ? 47.305 -2.969 -68.893 1.00 59.75 197 THR A N 1
ATOM 1582 C CA . THR A 1 197 ? 48.776 -2.927 -69.038 1.00 59.75 197 THR A CA 1
ATOM 1583 C C . THR A 1 197 ? 49.350 -4.141 -69.771 1.00 59.75 197 THR A C 1
ATOM 1585 O O . THR A 1 197 ? 50.336 -4.001 -70.485 1.00 59.75 197 THR A O 1
ATOM 1588 N N . ASN A 1 198 ? 48.715 -5.316 -69.691 1.00 57.97 198 ASN A N 1
ATOM 1589 C CA . ASN A 1 198 ? 49.085 -6.481 -70.511 1.00 57.97 198 ASN A CA 1
ATOM 1590 C C . ASN A 1 198 ? 48.576 -6.404 -71.964 1.00 57.97 198 ASN A C 1
ATOM 1592 O O . ASN A 1 198 ? 48.961 -7.236 -72.787 1.00 57.97 198 ASN A O 1
ATOM 1596 N N . LYS A 1 199 ? 47.709 -5.435 -72.289 1.00 55.78 199 LYS A N 1
ATOM 1597 C CA . LYS A 1 199 ? 47.232 -5.160 -73.654 1.00 55.78 199 LYS A CA 1
ATOM 1598 C C . LYS A 1 199 ? 48.005 -4.039 -74.354 1.00 55.78 199 LYS A C 1
ATOM 1600 O O . LYS A 1 199 ? 47.768 -3.824 -75.544 1.00 55.78 199 LYS A O 1
ATOM 1605 N N . GLU A 1 200 ? 48.940 -3.361 -73.682 1.00 48.69 200 GLU A N 1
ATOM 1606 C CA . GLU A 1 200 ? 49.896 -2.503 -74.384 1.00 48.69 200 GLU A CA 1
ATOM 1607 C C . GLU A 1 200 ? 50.822 -3.379 -75.250 1.00 48.69 200 GLU A C 1
ATOM 1609 O O . GLU A 1 200 ? 51.443 -4.324 -74.755 1.00 48.69 200 GLU A O 1
ATOM 1614 N N . PRO A 1 201 ? 50.877 -3.140 -76.570 1.00 48.31 201 PRO A N 1
ATOM 1615 C CA . PRO A 1 201 ? 51.491 -4.074 -77.493 1.00 48.31 201 PRO A CA 1
ATOM 1616 C C . PRO A 1 201 ? 53.010 -4.113 -77.328 1.00 48.31 201 PRO A C 1
ATOM 1618 O O . PRO A 1 201 ? 53.698 -3.099 -77.431 1.00 48.31 201 PRO A O 1
ATOM 1621 N N . GLN A 1 202 ? 53.538 -5.336 -77.228 1.00 53.56 202 GLN A N 1
ATOM 1622 C CA . GLN A 1 202 ? 54.846 -5.668 -77.783 1.00 53.56 202 GLN A CA 1
ATOM 1623 C C . GLN A 1 202 ? 54.867 -5.272 -79.273 1.00 53.56 202 GLN A C 1
ATOM 1625 O O . GLN A 1 202 ? 54.412 -6.013 -80.140 1.00 53.56 202 GLN A O 1
ATOM 1630 N N . SER A 1 203 ? 55.360 -4.074 -79.572 1.00 40.97 203 SER A N 1
ATOM 1631 C CA . SER A 1 203 ? 55.709 -3.577 -80.906 1.00 40.97 203 SER A CA 1
ATOM 1632 C C . SER A 1 203 ? 56.621 -2.369 -80.674 1.00 40.97 203 SER A C 1
ATOM 1634 O O . SER A 1 203 ? 56.221 -1.441 -79.990 1.00 40.97 203 SER A O 1
ATOM 1636 N N . SER A 1 204 ? 57.864 -2.285 -81.126 1.00 43.41 204 SER A N 1
ATOM 1637 C CA . SER A 1 204 ? 58.608 -3.030 -82.128 1.00 43.41 204 SER A CA 1
ATOM 1638 C C . SER A 1 204 ? 60.103 -2.972 -81.788 1.00 43.41 204 SER A C 1
ATOM 1640 O O . SER A 1 204 ? 60.530 -2.178 -80.953 1.00 43.41 204 SER A O 1
ATOM 1642 N N . LYS A 1 205 ? 60.836 -3.873 -82.443 1.00 41.53 205 LYS A N 1
ATOM 1643 C CA . LYS A 1 205 ? 62.297 -4.001 -82.518 1.00 41.53 205 LYS A CA 1
ATOM 1644 C C . LYS A 1 205 ? 63.046 -2.690 -82.747 1.00 41.53 205 LYS A C 1
ATOM 1646 O O . LYS A 1 205 ? 62.495 -1.831 -83.469 1.00 41.53 205 LYS A O 1
#

Solvent-accessible surface area (backbone atoms only — not comparable to full-atom values): 11401 Å² total; per-residue (Å²): 132,81,80,75,57,64,67,58,54,49,51,52,53,62,68,44,68,81,48,96,79,69,52,70,69,58,56,51,50,52,47,50,52,41,49,55,52,40,52,52,47,52,51,53,52,52,51,49,53,52,53,48,53,49,48,55,53,47,48,76,73,68,70,65,54,25,65,58,46,33,54,54,35,48,54,51,37,52,52,44,52,53,44,45,54,49,49,53,52,39,52,51,52,45,53,52,50,55,51,51,52,49,48,38,31,76,70,66,78,39,60,65,69,58,56,50,53,56,46,58,31,84,59,100,67,69,53,37,56,69,59,47,52,52,50,51,52,55,49,45,55,50,45,54,49,53,41,55,51,34,56,49,50,35,56,50,15,52,48,42,41,50,52,53,50,54,57,68,68,40,70,75,78,44,72,62,57,58,50,48,52,55,48,51,53,50,51,52,55,48,52,53,52,52,53,56,61,71,62,57,71,96,73,79,134

Sequence (205 aa):
MAQVNQYQQDFQFLATLHAYSISELELERDMTSTLEETLRYMDISKTLDLDWTHDLLSTTCAGLSGGELALLTTRLLLTASVTKEKLQSLMQRFTLFDSVYLNMVNLGRIKTTTRERRRQGRGKHDVNAIDLIRAIVKQLTKLDNNISEMEYELRTAEKLIGEEKCRGTATPINPFEEKVQKMEQRLQQLAVKVEDTNKEPQSSK

Nearest PDB structures (foldseek):
  4tko-assembly1_B  TM=4.525E-01  e=8.535E-01  Aquifex aeolicus VF5
  1qu7-assembly1_B  TM=1.910E-01  e=6.537E-01  Escherichia coli
  3ja6-assembly1_I  TM=3.069E-01  e=4.703E+00  Escherichia coli
  5xg2-assembly1_A  TM=2.370E-01  e=2.759E+00  Pyrococcus yayanosii CH1

pLDDT: mean 80.45, std 14.32, range [37.75, 97.0]